Protein AF-A0A3A0D6H8-F1 (afdb_monomer)

Sequence (184 aa):
MLQKTGVDYGKTPAEDFATGMVTFKNPETGQLVKAQFTDSWMFEKQGLRLFMDGMGPGYAFEVNTLNSSLQVFIGDVAAEAVADAETALEKATASRGLLAVQYNEPDLYGYTDENEEAAAAFLAGRDGFLPLSYGLEITKLCMAGYMAAERKQTIDLTSPAIQKELETYVPLIQQGRGAEVLFG

Nearest PDB structures (foldseek):
  7uzw-assembly1_A  TM=5.124E-01  e=3.334E+00  Staphylococcus epidermidis RP62A
  6mut-assembly1_C  TM=5.497E-01  e=5.139E+00  Thermococcus onnurineus
  8x5d-assembly1_H  TM=5.482E-01  e=5.139E+00  Mycobacterium tuberculosis
  6o7i-assembly1_D  TM=5.561E-01  e=5.815E+00  Thermococcus onnurineus NA1

Mean predicted aligned error: 7.34 Å

Radius of gyration: 21.32 Å; Cα contacts (8 Å, |Δi|>4): 185; chains: 1; bounding box: 44×44×60 Å

Solvent-accessible surface area (backbone atoms only — not comparable to full-atom values): 11426 Å² total; per-residue (Å²): 101,44,95,80,72,72,53,54,56,92,74,42,31,72,85,50,65,50,72,53,74,50,78,45,66,42,88,88,79,63,47,79,45,76,50,74,52,75,51,62,80,74,68,92,54,75,62,89,74,58,74,50,73,50,78,58,103,86,50,71,53,76,47,54,72,64,74,46,98,39,73,47,78,61,54,68,77,65,50,72,70,40,97,53,40,67,68,55,36,73,58,33,42,75,97,67,29,74,41,66,44,72,94,54,52,55,60,77,73,41,53,52,59,52,50,52,47,42,52,54,18,56,77,68,76,46,78,38,97,78,35,71,70,52,54,49,54,54,51,48,53,54,53,46,49,47,54,19,62,78,67,72,44,89,72,60,79,85,37,69,68,51,50,60,48,57,78,73,61,74,52,50,47,83,72,50,44,16,56,68,72,74,74,98

Secondary structure (DSSP, 8-state):
-HHHH---TTTS---SEEEEEEEEE-TTT--EEEEEEEEES---SSS---EEEEEETTEEEEEETT--SEEEEE-HHHHHTSTTHHHHHHHS-TTSEEEEE-TTHHHHTTHHHHHHHHHHHHHTTS--SS-HHHHHHHHHHHHHHHHHHHHTS---TT-HHHHH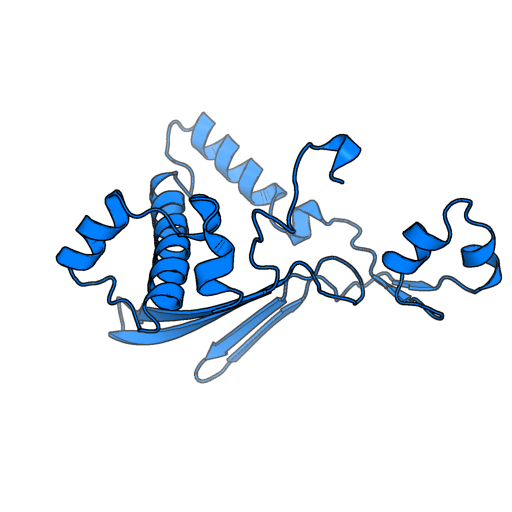HHTT---TTTTT-THHHH--

Foldseek 3Di:
DCVVPVDDCVQQPDDFKDKDKDWDQDPPPRDIDIDIDIGGNPDQDADDWDWDWDDDPPDIDIDIPQPAPDKDKDADVRLVPDPCSVVVCSNAPPPTGTHHDDPCVCVSVCVVVQVVQCVVCVVVVHAGPCHVVNVVVVVLVVLQSLVCQVVVHHDDPVDPVSVVCSVPDDHCSNVSNVCVRPVD

Structure (mmCIF, N/CA/C/O backbone):
data_AF-A0A3A0D6H8-F1
#
_entry.id   AF-A0A3A0D6H8-F1
#
loop_
_atom_site.group_PDB
_atom_site.id
_atom_site.type_symbol
_atom_site.label_atom_id
_atom_site.label_alt_id
_atom_site.label_comp_id
_atom_site.label_asym_id
_atom_site.label_entity_id
_atom_site.label_seq_id
_atom_site.pdbx_PDB_ins_code
_atom_site.Cartn_x
_atom_site.Cartn_y
_atom_site.Cartn_z
_atom_site.occupancy
_atom_site.B_iso_or_equiv
_atom_site.auth_seq_id
_atom_site.auth_comp_id
_atom_site.auth_asym_id
_atom_site.auth_atom_id
_atom_site.pdbx_PDB_model_num
ATOM 1 N N . MET A 1 1 ? -14.943 2.629 -23.058 1.00 59.31 1 MET A N 1
ATOM 2 C CA . MET A 1 1 ? -15.250 2.052 -21.728 1.00 59.31 1 MET A CA 1
ATOM 3 C C . MET A 1 1 ? -16.696 1.584 -21.644 1.00 59.31 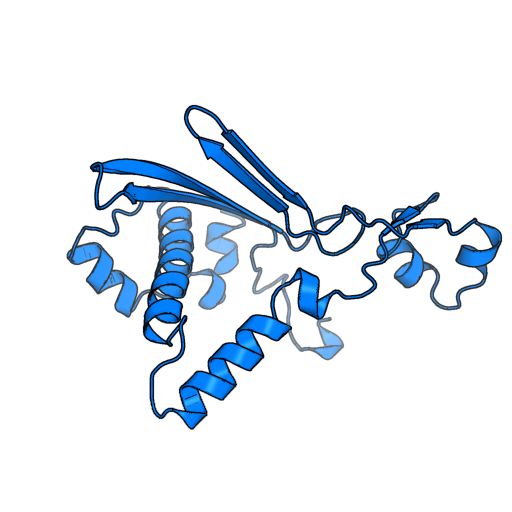1 MET A C 1
ATOM 5 O O . MET A 1 1 ? -16.899 0.391 -21.796 1.00 59.31 1 MET A O 1
ATOM 9 N N . LEU A 1 2 ? -17.690 2.479 -21.552 1.00 76.62 2 LEU A N 1
ATOM 10 C CA . LEU A 1 2 ? -19.106 2.117 -21.351 1.00 76.62 2 LEU A CA 1
ATOM 11 C C . LEU A 1 2 ? -19.649 1.047 -22.316 1.00 76.62 2 LEU A C 1
ATOM 13 O O . LEU A 1 2 ? -20.223 0.060 -21.876 1.00 76.62 2 LEU A O 1
ATOM 17 N N . GLN A 1 3 ? -19.415 1.181 -23.624 1.00 79.62 3 GLN A N 1
ATOM 18 C CA . GLN A 1 3 ? -19.870 0.184 -24.610 1.00 79.62 3 GLN A CA 1
ATOM 19 C C . GLN A 1 3 ? -19.167 -1.182 -24.494 1.00 79.62 3 GLN A C 1
ATOM 21 O O . GLN A 1 3 ? -19.702 -2.183 -24.955 1.00 79.62 3 GLN A O 1
ATOM 26 N N . LYS A 1 4 ? -17.968 -1.229 -23.899 1.00 82.88 4 LYS A N 1
ATOM 27 C CA . LYS A 1 4 ? -17.134 -2.437 -23.787 1.00 82.88 4 LYS A CA 1
ATOM 28 C C . LYS A 1 4 ? -17.308 -3.140 -22.438 1.00 82.88 4 LYS A C 1
ATOM 30 O O . LYS A 1 4 ? -17.278 -4.362 -22.394 1.00 82.88 4 LYS A O 1
ATOM 35 N N . THR A 1 5 ? -17.451 -2.380 -21.352 1.00 83.50 5 THR A N 1
ATOM 36 C CA . THR A 1 5 ? -17.496 -2.898 -19.974 1.00 83.50 5 THR A CA 1
ATOM 37 C C . THR A 1 5 ? -18.866 -2.758 -19.316 1.00 83.50 5 THR A C 1
ATOM 39 O O . THR A 1 5 ? -19.097 -3.369 -18.281 1.00 83.50 5 THR A O 1
ATOM 42 N N . GLY A 1 6 ? -19.774 -1.955 -19.880 1.00 85.56 6 GLY A N 1
ATOM 43 C CA . GLY A 1 6 ? -21.064 -1.633 -19.263 1.00 85.56 6 GLY A CA 1
ATOM 44 C C . GLY A 1 6 ? -20.973 -0.683 -18.062 1.00 85.56 6 GLY A C 1
ATOM 45 O O . GLY A 1 6 ? -21.995 -0.408 -17.442 1.00 85.56 6 GLY A O 1
ATOM 46 N N . VAL A 1 7 ? -19.780 -0.170 -17.736 1.00 83.12 7 VAL A N 1
ATOM 47 C CA . VAL A 1 7 ? -19.548 0.704 -16.575 1.00 83.12 7 VAL A CA 1
ATOM 48 C C . VAL A 1 7 ? -19.663 2.175 -16.973 1.00 83.12 7 VAL A C 1
ATOM 50 O O . VAL A 1 7 ? -18.993 2.627 -17.906 1.00 83.12 7 VAL A O 1
ATOM 53 N N . ASP A 1 8 ? -20.502 2.916 -16.245 1.00 87.12 8 ASP A N 1
ATOM 54 C CA . ASP A 1 8 ? -20.753 4.349 -16.424 1.00 87.12 8 ASP A CA 1
ATOM 55 C C . ASP A 1 8 ? -20.270 5.135 -15.194 1.00 87.12 8 ASP A C 1
ATOM 57 O O . ASP A 1 8 ? -21.017 5.326 -14.232 1.00 87.12 8 ASP A O 1
ATOM 61 N N . TYR A 1 9 ? -19.023 5.613 -15.223 1.00 86.56 9 TYR A N 1
ATOM 62 C CA . TYR A 1 9 ? -18.457 6.424 -14.136 1.00 86.56 9 TYR A CA 1
ATOM 63 C C . TYR A 1 9 ? -19.148 7.787 -13.960 1.00 86.56 9 TYR A C 1
ATOM 65 O O . TYR A 1 9 ? -19.009 8.399 -12.906 1.00 86.56 9 TYR A O 1
ATOM 73 N N . GLY A 1 10 ? -19.950 8.244 -14.932 1.00 85.38 10 GLY A N 1
ATOM 74 C CA . GLY A 1 10 ? -20.814 9.412 -14.744 1.00 85.38 10 GLY A CA 1
ATOM 75 C C . GLY A 1 10 ? -21.988 9.142 -13.795 1.00 85.38 10 GLY A C 1
ATOM 76 O O . GLY A 1 10 ? -22.530 10.076 -13.210 1.00 85.38 10 GLY A O 1
ATOM 77 N N . LYS A 1 11 ? -22.379 7.871 -13.621 1.00 86.38 11 LYS A N 1
ATOM 78 C CA . LYS A 1 11 ? -23.452 7.445 -12.704 1.00 86.38 11 LYS A CA 1
ATOM 79 C C . LYS A 1 11 ? -22.922 6.871 -11.400 1.00 86.38 11 LYS A C 1
ATOM 81 O O . LYS A 1 11 ? -23.506 7.118 -10.351 1.00 86.38 11 LYS A O 1
ATOM 86 N N . THR A 1 12 ? -21.841 6.104 -11.467 1.00 88.69 12 THR A N 1
ATOM 87 C CA . THR A 1 12 ? -21.186 5.489 -10.308 1.00 88.69 12 THR A CA 1
ATOM 88 C C . THR A 1 12 ? -19.720 5.914 -10.295 1.00 88.69 12 THR A C 1
ATOM 90 O O . THR A 1 12 ? -18.865 5.141 -10.738 1.00 88.69 12 THR A O 1
ATOM 93 N N . PRO A 1 13 ? -19.420 7.158 -9.879 1.00 91.06 13 PRO A N 1
ATOM 94 C CA . PRO A 1 13 ? -18.047 7.639 -9.848 1.00 91.06 13 PRO A CA 1
ATOM 95 C C . PRO A 1 13 ? -17.251 6.897 -8.768 1.00 91.06 13 PRO A C 1
ATOM 97 O O . PRO A 1 13 ? -17.805 6.502 -7.738 1.00 91.06 13 PRO A O 1
ATOM 100 N N . ALA A 1 14 ? -15.956 6.736 -9.018 1.00 91.00 14 ALA A N 1
ATOM 101 C CA . ALA A 1 14 ? -14.971 6.254 -8.059 1.00 91.00 14 ALA A CA 1
ATOM 102 C C . ALA A 1 14 ? -13.887 7.325 -7.896 1.00 91.00 14 ALA A C 1
ATOM 104 O O . ALA A 1 14 ? -13.687 8.138 -8.801 1.00 91.00 14 ALA A O 1
ATOM 105 N N . GLU A 1 15 ? -13.221 7.340 -6.748 1.00 92.12 15 GLU A N 1
ATOM 106 C CA . GLU A 1 15 ? -12.058 8.186 -6.515 1.00 92.12 15 GLU A CA 1
ATOM 107 C C . GLU A 1 15 ? -10.908 7.820 -7.459 1.00 92.12 15 GLU A C 1
ATOM 109 O O . GLU A 1 15 ? -10.646 6.653 -7.742 1.00 92.12 15 GLU A O 1
ATOM 114 N N . ASP A 1 16 ? -10.219 8.844 -7.947 1.00 90.50 16 ASP A N 1
ATOM 115 C CA . ASP A 1 16 ? -9.078 8.758 -8.860 1.00 90.50 16 ASP A CA 1
ATOM 116 C C . ASP A 1 16 ? -7.779 9.288 -8.221 1.00 90.50 16 ASP A C 1
ATOM 118 O O . ASP A 1 16 ? -6.682 9.161 -8.776 1.00 90.50 16 ASP A O 1
ATOM 122 N N . PHE A 1 17 ? -7.905 9.866 -7.029 1.00 91.38 17 PHE A N 1
ATOM 123 C CA . PHE A 1 17 ? -6.837 10.310 -6.156 1.00 91.38 17 PHE A CA 1
ATOM 124 C C . PHE A 1 17 ? -7.261 10.104 -4.701 1.00 91.38 17 PHE A C 1
ATOM 126 O O . PHE A 1 17 ? -8.340 10.530 -4.283 1.00 91.38 17 PHE A O 1
ATOM 133 N N . ALA A 1 18 ? -6.380 9.512 -3.904 1.00 93.69 18 ALA A N 1
ATOM 134 C CA . ALA A 1 18 ? -6.563 9.366 -2.470 1.00 93.69 18 ALA A CA 1
ATOM 135 C C . ALA A 1 18 ? -5.266 9.701 -1.738 1.00 93.69 18 ALA A C 1
ATOM 137 O O . ALA A 1 18 ? -4.170 9.362 -2.177 1.00 93.69 18 ALA A O 1
ATOM 138 N N . THR A 1 19 ? -5.384 10.339 -0.578 1.00 95.88 19 THR A N 1
ATOM 139 C CA . THR A 1 19 ? -4.263 10.520 0.343 1.00 95.88 19 THR A CA 1
ATOM 140 C C . THR A 1 19 ? -4.739 10.347 1.772 1.00 95.88 19 THR A C 1
ATOM 142 O O . THR A 1 19 ? -5.901 10.600 2.099 1.00 95.88 19 THR A O 1
ATOM 145 N N . GLY A 1 20 ? -3.838 9.914 2.638 1.00 96.19 20 GLY A N 1
ATOM 146 C CA . GLY A 1 20 ? -4.153 9.705 4.034 1.00 96.19 20 GLY A CA 1
ATOM 147 C C . GLY A 1 20 ? -2.910 9.534 4.878 1.00 96.19 20 GLY A C 1
ATOM 148 O O . GLY A 1 20 ? -1.776 9.548 4.400 1.00 96.19 20 GLY A O 1
ATOM 149 N N . MET A 1 21 ? -3.141 9.398 6.177 1.00 97.62 21 MET A N 1
ATOM 150 C CA . MET A 1 21 ? -2.083 9.197 7.148 1.00 97.62 21 MET A CA 1
ATOM 151 C C . MET A 1 21 ? -2.548 8.211 8.209 1.00 97.62 21 MET A C 1
ATOM 153 O O . MET A 1 21 ? -3.606 8.390 8.812 1.00 97.62 21 MET A O 1
ATOM 157 N N . VAL A 1 22 ? -1.719 7.210 8.478 1.00 97.38 22 VAL A N 1
ATOM 158 C CA . VAL A 1 22 ? -1.909 6.256 9.568 1.00 97.38 22 VAL A CA 1
ATOM 159 C C . VAL A 1 22 ? -0.874 6.551 10.645 1.00 97.38 22 VAL A C 1
ATOM 161 O O . VAL A 1 22 ? 0.308 6.737 10.357 1.00 97.38 22 VAL A O 1
ATOM 164 N N . THR A 1 23 ? -1.324 6.634 11.897 1.00 97.62 23 THR A N 1
ATOM 165 C CA . THR A 1 23 ? -0.428 6.778 13.050 1.00 97.62 23 THR A CA 1
ATOM 166 C C . THR A 1 23 ? -0.289 5.432 13.743 1.00 97.62 23 THR A C 1
ATOM 168 O O . THR A 1 23 ? -1.269 4.872 14.226 1.00 97.62 23 THR A O 1
ATOM 171 N N . PHE A 1 24 ? 0.938 4.938 13.814 1.00 95.88 24 PHE A N 1
ATOM 172 C CA . PHE A 1 24 ? 1.313 3.717 14.509 1.00 95.88 24 PHE A CA 1
ATOM 173 C C . PHE A 1 24 ? 1.965 4.054 15.841 1.00 95.88 24 PHE A C 1
ATOM 175 O O . PHE A 1 24 ? 2.588 5.104 15.999 1.00 95.88 24 PHE A O 1
ATOM 182 N N . LYS A 1 25 ? 1.870 3.132 16.794 1.00 96.19 25 LYS A N 1
ATOM 183 C CA . LYS A 1 25 ? 2.648 3.176 18.028 1.00 96.19 25 LYS A CA 1
ATOM 184 C C . LYS A 1 25 ? 3.706 2.088 17.958 1.00 96.19 25 LYS A C 1
ATOM 186 O O . LYS A 1 25 ? 3.362 0.915 17.843 1.00 96.19 25 LYS A O 1
ATOM 191 N N . ASN A 1 26 ? 4.976 2.473 18.038 1.00 94.00 26 ASN A N 1
ATOM 192 C CA . ASN A 1 26 ? 6.064 1.515 18.147 1.00 94.00 26 ASN A CA 1
ATOM 193 C C . ASN A 1 26 ? 5.848 0.674 19.426 1.00 94.00 26 ASN A C 1
ATOM 195 O 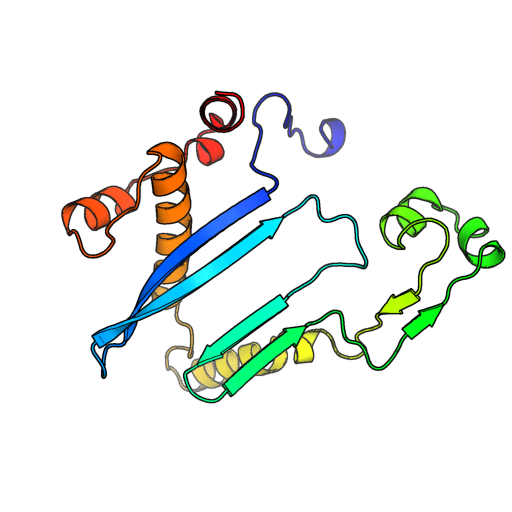O . ASN A 1 26 ? 5.713 1.260 20.507 1.00 94.00 26 ASN A O 1
ATOM 199 N N . PRO A 1 27 ? 5.779 -0.665 19.326 1.00 93.50 27 PRO A N 1
ATOM 200 C CA . PRO A 1 27 ? 5.454 -1.516 20.468 1.00 93.50 27 PRO A CA 1
ATOM 201 C C . PRO A 1 27 ? 6.555 -1.538 21.537 1.00 93.50 27 PRO A C 1
ATOM 203 O O . PRO A 1 27 ? 6.255 -1.760 22.706 1.00 93.50 27 PRO A O 1
ATOM 206 N N . GLU A 1 28 ? 7.806 -1.274 21.161 1.00 94.56 28 GLU A N 1
ATOM 207 C CA . GLU A 1 28 ? 8.964 -1.307 22.058 1.00 94.56 28 GLU A CA 1
ATOM 208 C C . GLU A 1 28 ? 9.204 0.049 22.730 1.00 94.56 28 GLU A C 1
ATOM 210 O O . GLU A 1 28 ? 9.416 0.125 23.939 1.00 94.56 28 GLU A O 1
ATOM 215 N N . THR A 1 29 ? 9.156 1.137 21.958 1.00 94.81 29 THR A N 1
ATOM 216 C CA . THR A 1 29 ? 9.513 2.483 22.445 1.00 94.81 29 THR A CA 1
ATOM 217 C C . THR A 1 29 ? 8.303 3.330 22.827 1.00 94.81 29 THR A C 1
ATOM 219 O O . THR A 1 29 ? 8.446 4.362 23.480 1.00 94.81 29 THR A O 1
ATOM 222 N N . GLY A 1 30 ? 7.101 2.942 22.394 1.00 95.25 30 GLY A N 1
ATOM 223 C CA . GLY A 1 30 ? 5.881 3.732 22.547 1.00 95.25 30 GLY A CA 1
ATOM 224 C C . GLY A 1 30 ? 5.825 4.987 21.670 1.00 95.25 30 GLY A C 1
ATOM 225 O O . GLY A 1 30 ? 4.840 5.723 21.749 1.00 95.25 30 GLY A O 1
ATOM 226 N N . GLN A 1 31 ? 6.845 5.236 20.842 1.00 94.94 31 GLN A N 1
ATOM 227 C CA . GLN A 1 31 ? 6.893 6.379 19.936 1.00 94.94 31 GLN A CA 1
ATOM 228 C C . GLN A 1 31 ? 5.758 6.304 18.912 1.00 94.94 31 GLN A C 1
ATOM 230 O O . GLN A 1 31 ? 5.485 5.244 18.349 1.00 94.94 31 GLN A O 1
ATOM 235 N N . LEU A 1 32 ? 5.121 7.444 18.644 1.00 95.12 32 LEU A N 1
ATOM 236 C CA . LEU A 1 32 ? 4.160 7.555 17.554 1.00 95.12 32 LEU A CA 1
ATOM 237 C C . LEU A 1 32 ? 4.898 7.790 16.234 1.00 95.12 32 LEU A C 1
ATOM 239 O O . LEU A 1 32 ? 5.674 8.738 16.115 1.00 95.12 32 LEU A O 1
ATOM 243 N N . VAL A 1 33 ? 4.636 6.932 15.254 1.00 94.56 33 VAL A N 1
ATOM 244 C CA . VAL A 1 33 ? 5.197 6.984 13.900 1.00 94.56 33 VAL A CA 1
ATOM 245 C C . VAL A 1 33 ? 4.056 7.221 12.924 1.00 9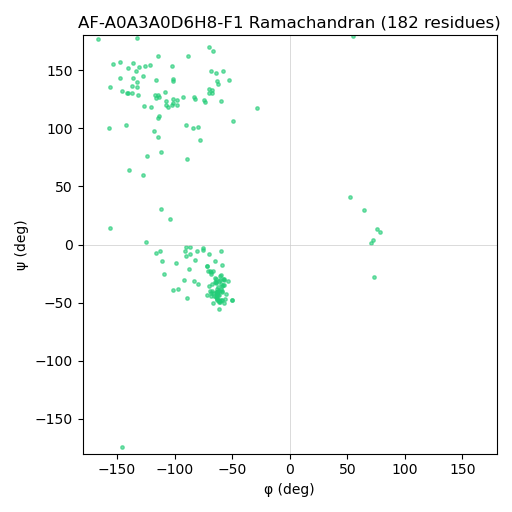4.56 33 VAL A C 1
ATOM 247 O O . VAL A 1 33 ? 2.959 6.701 13.106 1.00 94.56 33 VAL A O 1
ATOM 250 N N . LYS A 1 34 ? 4.294 8.027 11.894 1.00 95.06 34 LYS A N 1
ATOM 251 C CA . LYS A 1 34 ? 3.287 8.366 10.891 1.00 95.06 34 LYS A CA 1
ATOM 252 C C . LYS A 1 34 ? 3.703 7.791 9.548 1.00 95.06 34 LYS A C 1
ATOM 254 O O . LYS A 1 34 ? 4.821 8.044 9.116 1.00 95.06 34 LYS A O 1
ATOM 259 N N . ALA A 1 35 ? 2.799 7.066 8.903 1.00 95.50 35 ALA A N 1
ATOM 260 C CA . ALA A 1 35 ? 2.918 6.718 7.495 1.00 95.50 35 ALA A CA 1
ATOM 261 C C . ALA A 1 35 ? 1.903 7.549 6.717 1.00 95.50 35 ALA A C 1
ATOM 263 O O . ALA A 1 35 ? 0.713 7.522 7.034 1.00 95.50 35 ALA A O 1
ATOM 264 N N . GLN A 1 36 ? 2.378 8.301 5.733 1.00 96.31 36 GLN A N 1
ATOM 265 C CA . GLN A 1 36 ? 1.529 8.997 4.778 1.00 96.31 36 GLN A CA 1
ATOM 266 C C . GLN A 1 36 ? 1.509 8.198 3.480 1.00 96.31 36 GLN A C 1
ATOM 268 O O . GLN A 1 36 ? 2.524 7.630 3.087 1.00 96.31 36 GLN A O 1
ATOM 273 N N . PHE A 1 37 ? 0.357 8.160 2.826 1.00 94.94 37 PHE A N 1
ATOM 274 C CA . PHE A 1 37 ? 0.217 7.553 1.513 1.00 94.94 37 PHE A CA 1
ATOM 275 C C . PHE A 1 37 ? -0.512 8.502 0.574 1.00 94.94 37 PHE A C 1
ATOM 277 O O . PHE A 1 37 ? -1.335 9.318 1.001 1.00 94.94 37 PHE A O 1
ATOM 284 N N . THR A 1 38 ? -0.212 8.352 -0.707 1.00 93.81 38 THR A N 1
ATOM 285 C CA . THR A 1 38 ? -0.928 8.981 -1.808 1.00 93.81 38 THR A CA 1
ATOM 286 C C . THR A 1 38 ? -1.018 7.957 -2.926 1.00 93.81 38 THR A C 1
ATOM 288 O O . THR A 1 38 ? -0.002 7.370 -3.288 1.00 93.81 38 THR A O 1
ATOM 291 N N . ASP A 1 39 ? -2.214 7.762 -3.458 1.00 92.31 39 ASP A N 1
ATOM 292 C CA . ASP A 1 39 ? -2.480 6.916 -4.616 1.00 92.31 39 ASP A CA 1
ATOM 293 C C . ASP A 1 39 ? -3.258 7.717 -5.661 1.00 92.31 39 ASP A C 1
ATOM 295 O O . ASP A 1 39 ? -4.056 8.594 -5.314 1.00 92.31 39 ASP A O 1
ATOM 299 N N . SER A 1 40 ? -2.993 7.466 -6.941 1.00 88.81 40 SER A N 1
ATOM 300 C CA . SER A 1 40 ? -3.685 8.161 -8.021 1.00 88.81 40 SER A CA 1
ATOM 301 C C . SER A 1 40 ? -3.698 7.377 -9.321 1.00 88.81 40 SER A C 1
ATOM 303 O O . SER A 1 40 ? -2.673 6.882 -9.787 1.00 88.81 40 SER A O 1
ATOM 305 N N . TRP A 1 41 ? -4.866 7.363 -9.952 1.00 84.81 41 TRP A N 1
ATOM 306 C CA . TRP A 1 41 ? -5.092 6.823 -11.290 1.00 84.81 41 TRP A CA 1
ATOM 307 C C . TRP A 1 41 ? -4.928 7.878 -12.391 1.00 84.81 41 TRP A C 1
ATOM 309 O O . TRP A 1 41 ? -4.943 7.533 -13.569 1.00 84.81 41 TRP A O 1
ATOM 319 N N . MET A 1 42 ? -4.730 9.146 -12.020 1.00 80.06 42 MET A N 1
ATOM 320 C CA . MET A 1 42 ? -4.597 10.289 -12.935 1.00 80.06 42 MET A CA 1
ATOM 321 C C . MET A 1 42 ? -3.178 10.874 -12.922 1.00 80.06 42 MET A C 1
ATOM 323 O O . MET A 1 42 ? -2.968 12.075 -13.094 1.00 80.06 42 MET A O 1
ATOM 327 N N . PHE A 1 43 ? -2.174 10.033 -12.674 1.00 74.12 43 PHE A N 1
ATOM 328 C CA . PHE A 1 43 ? -0.783 10.466 -12.631 1.00 74.12 43 PHE A CA 1
ATOM 329 C C . PHE A 1 43 ? -0.190 10.615 -14.044 1.00 74.12 43 PHE A C 1
ATOM 331 O O . PHE A 1 43 ? 0.235 9.643 -14.664 1.00 74.12 43 PHE A O 1
ATOM 338 N N . GLU A 1 44 ? -0.108 11.852 -14.535 1.00 67.81 44 GLU A N 1
ATOM 339 C CA . GLU A 1 44 ? 0.439 12.183 -15.861 1.00 67.81 44 GLU A CA 1
ATOM 340 C C . GLU A 1 44 ? 1.964 12.448 -15.818 1.00 67.81 44 GLU A C 1
ATOM 342 O O . GLU A 1 44 ? 2.438 13.584 -15.893 1.00 67.81 44 GLU A O 1
ATOM 347 N N . LYS A 1 45 ? 2.770 11.386 -15.672 1.00 68.25 45 LYS A N 1
ATOM 348 C CA . LYS A 1 45 ? 4.245 11.413 -15.824 1.00 68.25 45 LYS A CA 1
ATOM 349 C C . LYS A 1 45 ? 4.746 10.090 -16.436 1.00 68.25 45 LYS A C 1
ATOM 351 O O . LYS A 1 45 ? 3.957 9.240 -16.823 1.00 68.25 45 LYS A O 1
ATOM 356 N N . GLN A 1 46 ? 6.068 9.908 -16.525 1.00 61.78 46 GLN A N 1
ATOM 357 C CA . GLN A 1 46 ? 6.729 8.642 -16.865 1.00 61.78 46 GLN A CA 1
ATOM 358 C C . GLN A 1 46 ? 6.178 7.471 -16.025 1.00 61.78 46 GLN A C 1
ATOM 360 O O . GLN A 1 46 ? 6.542 7.365 -14.859 1.00 61.78 46 GLN A O 1
ATOM 365 N N . GLY A 1 47 ? 5.375 6.595 -16.643 1.00 64.06 47 GLY A N 1
ATOM 366 C CA . GLY A 1 47 ? 5.018 5.249 -16.167 1.00 64.06 47 GLY A CA 1
ATOM 367 C C . GLY A 1 47 ? 4.400 5.121 -14.762 1.00 64.06 47 GLY A C 1
ATOM 368 O O . GLY A 1 47 ? 4.207 6.090 -14.032 1.00 64.06 47 GLY A O 1
ATOM 369 N N . LEU A 1 48 ? 4.089 3.877 -14.376 1.00 61.84 48 LEU A N 1
ATOM 370 C CA . LEU A 1 48 ? 3.640 3.545 -13.020 1.00 61.84 48 LEU A CA 1
ATOM 371 C C . LEU A 1 48 ? 4.796 3.767 -12.026 1.00 61.84 48 LEU A C 1
ATOM 373 O O . LEU A 1 48 ? 5.911 3.298 -12.253 1.00 61.84 48 LEU A O 1
ATOM 377 N N . ARG A 1 49 ? 4.535 4.493 -10.932 1.00 76.62 49 ARG A N 1
ATOM 378 C CA . ARG A 1 49 ? 5.546 4.954 -9.969 1.00 76.62 49 ARG A CA 1
ATOM 379 C C . ARG A 1 49 ? 5.253 4.417 -8.572 1.00 76.62 49 ARG A C 1
ATOM 381 O O . ARG A 1 49 ? 4.266 4.819 -7.966 1.00 76.62 49 ARG A O 1
ATOM 388 N N . LEU A 1 50 ? 6.167 3.617 -8.025 1.00 88.12 50 LEU A N 1
ATOM 389 C CA . LEU A 1 50 ? 6.222 3.329 -6.594 1.00 88.12 50 LEU A CA 1
ATOM 390 C C . LEU A 1 50 ? 7.334 4.182 -5.983 1.00 88.12 50 LEU A C 1
ATOM 392 O O . LEU A 1 50 ? 8.493 4.140 -6.408 1.00 88.12 50 LEU A O 1
ATOM 396 N N . PHE A 1 51 ? 6.955 5.005 -5.013 1.00 90.75 51 PHE A N 1
ATOM 397 C CA . PHE A 1 51 ? 7.868 5.867 -4.280 1.00 90.75 51 PHE A CA 1
ATOM 398 C C . PHE A 1 51 ? 7.606 5.710 -2.792 1.00 90.75 51 PHE A C 1
ATOM 400 O O . PHE A 1 51 ? 6.466 5.828 -2.348 1.00 90.75 51 PHE A O 1
ATOM 407 N N . MET A 1 52 ? 8.665 5.453 -2.037 1.00 93.88 52 MET A N 1
ATOM 408 C CA . MET A 1 52 ? 8.619 5.360 -0.586 1.00 93.88 52 MET A CA 1
ATOM 409 C C . MET A 1 52 ? 9.828 6.092 -0.034 1.00 93.88 52 MET A C 1
ATOM 411 O O . MET A 1 52 ? 10.952 5.827 -0.451 1.00 93.88 52 MET A O 1
ATOM 415 N N . ASP A 1 53 ? 9.617 6.974 0.926 1.00 94.06 53 ASP A N 1
ATOM 416 C CA . ASP A 1 53 ? 10.683 7.583 1.697 1.00 94.06 53 ASP A CA 1
ATOM 417 C C . ASP A 1 53 ? 10.434 7.387 3.190 1.00 94.06 53 ASP A C 1
ATOM 419 O O . ASP A 1 53 ? 9.313 7.183 3.662 1.00 94.06 53 ASP A O 1
ATOM 423 N N . GLY A 1 54 ? 11.518 7.395 3.951 1.00 92.75 54 GLY A N 1
ATOM 424 C CA . GLY A 1 54 ? 11.457 7.260 5.393 1.00 92.75 54 GLY A CA 1
ATOM 425 C C . GLY A 1 54 ? 12.568 8.049 6.044 1.00 92.75 54 GLY A C 1
ATOM 426 O O . GLY A 1 54 ? 13.680 8.132 5.530 1.00 92.75 54 GLY A O 1
ATOM 427 N N . MET A 1 55 ? 12.260 8.642 7.192 1.00 92.69 55 MET A N 1
ATOM 428 C CA . MET A 1 55 ? 13.185 9.478 7.948 1.00 92.69 55 MET A CA 1
ATOM 429 C C . MET A 1 55 ? 13.163 9.073 9.418 1.00 92.69 55 MET A C 1
ATOM 431 O O . 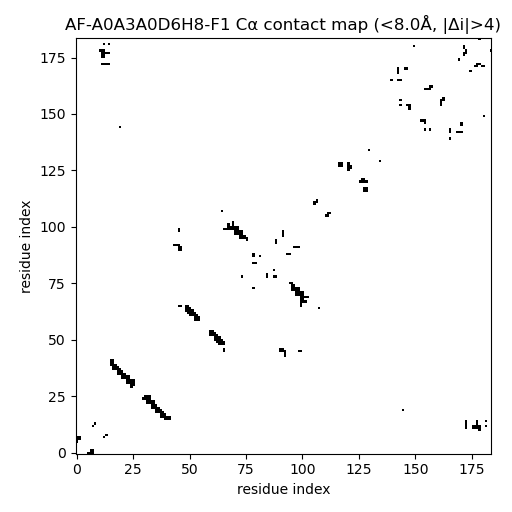MET A 1 55 ? 12.102 8.884 10.014 1.00 92.69 55 MET A O 1
ATOM 435 N N . GLY A 1 56 ? 14.347 8.975 10.012 1.00 88.00 56 GLY A N 1
ATOM 436 C CA . GLY A 1 56 ? 14.555 8.743 11.435 1.00 88.00 56 GLY A CA 1
ATOM 437 C C . GLY A 1 56 ? 15.589 9.712 12.021 1.00 88.00 56 GLY A C 1
ATOM 438 O O . GLY A 1 56 ? 16.186 10.499 11.288 1.00 88.00 56 GLY A O 1
ATOM 439 N N . PRO A 1 57 ? 15.860 9.650 13.339 1.00 84.19 57 PRO A N 1
ATOM 440 C CA . PRO A 1 57 ? 16.749 10.589 14.040 1.00 84.19 57 PRO A CA 1
ATOM 441 C C . PRO A 1 57 ? 18.208 10.670 13.549 1.00 84.19 57 PRO A C 1
ATOM 443 O O . PRO A 1 57 ? 18.967 11.494 14.049 1.00 84.19 57 PRO A O 1
ATOM 446 N N . GLY A 1 58 ? 18.620 9.828 12.601 1.00 90.12 58 GLY A N 1
ATOM 447 C CA . GLY A 1 58 ? 19.970 9.842 12.034 1.00 90.12 58 GLY A CA 1
ATOM 448 C C . GLY A 1 58 ? 20.073 9.235 10.638 1.00 90.12 58 GLY A C 1
ATOM 449 O O . GLY A 1 58 ? 21.175 8.918 10.205 1.00 90.12 58 GLY A O 1
ATOM 450 N N . TYR A 1 59 ? 18.950 9.030 9.949 1.00 89.69 59 TYR A N 1
ATOM 451 C CA . TYR A 1 59 ? 18.948 8.477 8.599 1.00 89.69 59 TYR A CA 1
ATOM 452 C C . TYR A 1 59 ? 17.715 8.928 7.824 1.00 89.69 59 TYR A C 1
ATOM 454 O O . TYR A 1 59 ? 16.670 9.226 8.402 1.00 89.69 59 TYR A O 1
ATOM 462 N N . ALA A 1 60 ? 17.852 8.934 6.507 1.00 94.19 60 ALA A N 1
ATOM 463 C CA . ALA A 1 60 ? 16.744 8.973 5.577 1.00 94.19 60 ALA A CA 1
ATOM 464 C C . ALA A 1 60 ? 17.002 7.919 4.501 1.00 94.19 60 ALA A C 1
ATOM 466 O O . ALA A 1 60 ? 18.160 7.616 4.198 1.00 94.19 60 ALA A O 1
ATOM 467 N N . PHE A 1 61 ? 15.943 7.352 3.947 1.00 93.25 61 PHE A N 1
ATOM 468 C CA . PHE A 1 61 ? 16.026 6.451 2.808 1.00 93.25 61 PHE A CA 1
ATOM 469 C C . PHE A 1 61 ? 14.944 6.795 1.792 1.00 93.25 61 PHE A C 1
ATOM 471 O O . PHE A 1 61 ? 13.915 7.371 2.140 1.00 93.25 61 PHE A O 1
ATOM 478 N N . GLU A 1 62 ? 15.199 6.416 0.545 1.00 94.19 62 GLU A N 1
ATOM 479 C CA . GLU A 1 62 ? 14.278 6.561 -0.574 1.00 94.19 62 GLU A CA 1
ATOM 480 C C . GLU A 1 62 ? 14.303 5.270 -1.398 1.00 94.19 62 GLU A C 1
ATOM 482 O O . GLU A 1 62 ? 15.370 4.725 -1.691 1.00 94.19 62 GLU A O 1
ATOM 487 N N . VAL A 1 63 ? 13.123 4.811 -1.797 1.00 91.44 63 VAL A N 1
ATOM 488 C CA . VAL A 1 63 ? 12.898 3.809 -2.834 1.00 91.44 63 VAL A CA 1
ATOM 489 C C . VAL A 1 63 ? 12.138 4.494 -3.959 1.00 91.44 63 VAL A C 1
ATOM 491 O O . VAL A 1 63 ? 11.087 5.096 -3.736 1.00 91.44 63 VAL A O 1
ATOM 494 N N . ASN A 1 64 ? 12.666 4.405 -5.177 1.00 89.94 64 ASN A N 1
ATOM 495 C CA . ASN A 1 64 ? 12.099 5.070 -6.341 1.00 89.94 64 ASN A CA 1
ATOM 496 C C . ASN A 1 64 ? 12.218 4.173 -7.571 1.00 89.94 64 ASN A C 1
ATOM 498 O O . ASN A 1 64 ? 13.286 4.067 -8.178 1.00 89.94 64 ASN A O 1
ATOM 502 N N . THR A 1 65 ? 11.107 3.549 -7.957 1.00 87.19 65 THR A N 1
ATOM 503 C CA . THR A 1 65 ? 11.093 2.563 -9.046 1.00 87.19 65 THR A CA 1
ATOM 504 C C . THR A 1 65 ? 11.189 3.178 -10.440 1.00 87.19 65 THR A C 1
ATOM 506 O O . THR A 1 65 ? 11.340 2.452 -11.418 1.00 87.19 65 THR A O 1
ATOM 509 N N . LEU A 1 66 ? 11.182 4.508 -10.561 1.00 84.50 66 LEU A N 1
ATOM 510 C CA . LEU A 1 66 ? 11.489 5.194 -11.820 1.00 84.50 66 LEU A CA 1
ATOM 511 C C . LEU A 1 66 ? 12.978 5.508 -11.984 1.00 84.50 66 LEU A C 1
ATOM 513 O O . LEU A 1 66 ? 13.401 5.907 -13.071 1.00 84.50 66 LEU A O 1
ATOM 517 N N . ASN A 1 67 ? 13.789 5.326 -10.940 1.00 86.19 67 ASN A N 1
ATOM 518 C CA . ASN A 1 67 ? 15.230 5.479 -11.057 1.00 86.19 67 ASN A CA 1
ATOM 519 C C . ASN A 1 67 ? 15.827 4.229 -11.718 1.00 86.19 67 ASN A C 1
ATOM 521 O O . ASN A 1 67 ? 16.167 3.256 -11.048 1.00 86.19 67 ASN A O 1
ATOM 525 N N . SER A 1 68 ? 15.910 4.243 -13.048 1.00 84.38 68 SER A N 1
ATOM 526 C CA . SER A 1 68 ? 16.533 3.168 -13.820 1.00 84.38 68 SER A CA 1
ATOM 527 C C . SER A 1 68 ? 17.948 3.528 -14.275 1.00 84.38 68 SER A C 1
ATOM 529 O O . SER A 1 68 ? 18.212 4.649 -14.725 1.00 84.38 68 SER A O 1
ATOM 531 N N . SER A 1 69 ? 18.837 2.530 -14.227 1.00 86.50 69 SER A N 1
ATOM 532 C CA . SER A 1 69 ? 20.173 2.580 -14.827 1.00 86.50 69 SER A CA 1
ATOM 533 C C . SER A 1 69 ? 20.154 2.519 -16.358 1.00 86.50 69 SER A C 1
ATOM 535 O O . SER A 1 69 ? 21.137 2.911 -16.988 1.00 86.50 69 SER A O 1
ATOM 537 N N . LEU A 1 70 ? 19.053 2.056 -16.963 1.00 84.81 70 LEU A N 1
ATOM 538 C CA . LEU A 1 70 ? 18.851 2.014 -18.409 1.00 84.81 70 LEU A CA 1
ATOM 539 C C . LEU A 1 70 ? 17.729 2.967 -18.817 1.00 84.81 70 LEU A C 1
ATOM 541 O O . LEU A 1 70 ? 16.603 2.907 -18.323 1.00 84.81 70 LEU A O 1
ATOM 545 N N . GLN A 1 71 ? 18.043 3.832 -19.773 1.00 84.38 71 GLN A N 1
ATOM 546 C CA . GLN A 1 71 ? 17.121 4.837 -20.277 1.00 84.38 71 GLN A CA 1
ATOM 547 C C . GLN A 1 71 ? 17.128 4.824 -21.803 1.00 84.38 71 GLN A C 1
ATOM 549 O O . GLN A 1 71 ? 18.183 4.690 -22.425 1.00 84.38 71 GLN A O 1
ATOM 554 N N . VAL A 1 72 ? 15.949 4.973 -22.406 1.00 79.94 72 VAL A N 1
ATOM 555 C CA . VAL A 1 72 ? 15.783 5.052 -23.864 1.00 79.94 72 VAL A CA 1
ATOM 556 C C . VAL A 1 72 ? 15.206 6.409 -24.222 1.00 79.94 72 VAL A C 1
ATOM 558 O O . VAL A 1 72 ? 14.191 6.822 -23.671 1.00 79.94 72 VAL A O 1
ATOM 561 N N . PHE A 1 73 ? 15.846 7.102 -25.158 1.00 80.56 73 PHE A N 1
ATOM 562 C CA . PHE A 1 73 ? 15.319 8.334 -25.731 1.00 80.56 73 PHE A CA 1
ATOM 563 C C . PHE A 1 73 ? 14.625 8.025 -27.058 1.00 80.56 73 PHE A C 1
ATOM 565 O O . PHE A 1 73 ? 15.244 7.450 -27.956 1.00 80.56 73 PHE A O 1
ATOM 572 N N . ILE A 1 74 ? 13.357 8.418 -27.187 1.00 73.44 74 ILE A N 1
ATOM 573 C CA . ILE A 1 74 ? 12.597 8.298 -28.437 1.00 73.44 74 ILE A CA 1
ATOM 574 C C . ILE A 1 74 ? 12.467 9.690 -29.057 1.00 73.44 74 ILE A C 1
ATOM 576 O O . ILE A 1 74 ? 11.894 10.592 -28.450 1.00 73.44 74 ILE A O 1
ATOM 580 N N . GLY A 1 75 ? 13.026 9.855 -30.257 1.00 70.06 75 GLY A N 1
ATOM 581 C CA . GLY A 1 75 ? 12.913 11.088 -31.038 1.00 70.06 75 GLY A CA 1
ATOM 582 C C . GLY A 1 75 ? 11.674 11.115 -31.936 1.00 70.06 75 GLY A C 1
ATOM 583 O O . GLY A 1 75 ? 11.106 10.072 -32.259 1.00 70.06 75 GLY A O 1
ATOM 584 N N . ASP A 1 76 ? 11.313 12.314 -32.387 1.00 69.62 76 ASP A N 1
ATOM 585 C CA . ASP A 1 76 ? 10.057 12.640 -33.082 1.00 69.62 76 ASP A CA 1
ATOM 586 C C . ASP A 1 76 ? 9.733 11.702 -34.257 1.00 69.62 76 ASP A C 1
ATOM 588 O O . ASP A 1 76 ? 8.655 11.118 -34.314 1.00 69.62 76 ASP A O 1
ATOM 592 N N . VAL A 1 77 ? 10.711 11.449 -35.136 1.00 73.94 77 VAL A N 1
ATOM 593 C CA . VAL A 1 77 ? 10.539 10.589 -36.324 1.00 73.94 77 VAL A CA 1
ATOM 594 C C . VAL A 1 77 ? 10.120 9.158 -35.958 1.00 73.94 77 VAL A C 1
ATOM 596 O O . VAL A 1 77 ? 9.371 8.520 -36.693 1.00 73.94 77 VAL A O 1
ATOM 599 N N . ALA A 1 78 ? 10.604 8.636 -34.828 1.00 68.38 78 ALA A N 1
ATOM 600 C CA . ALA A 1 78 ? 10.262 7.292 -34.369 1.00 68.38 78 ALA A CA 1
ATOM 601 C C . ALA A 1 78 ? 8.891 7.249 -33.678 1.00 68.38 78 ALA A C 1
ATOM 603 O O . ALA A 1 78 ? 8.185 6.254 -33.815 1.00 68.38 78 ALA A O 1
ATOM 604 N N . ALA A 1 79 ? 8.507 8.316 -32.970 1.00 65.44 79 ALA A N 1
ATOM 605 C CA . ALA A 1 79 ? 7.200 8.425 -32.322 1.00 65.44 79 ALA A CA 1
ATOM 606 C C . ALA A 1 79 ? 6.058 8.569 -33.346 1.00 65.44 79 ALA A C 1
ATOM 608 O O . ALA A 1 79 ? 5.021 7.924 -33.210 1.00 65.44 79 ALA A O 1
ATOM 609 N N . GLU A 1 80 ? 6.269 9.350 -34.409 1.00 64.81 80 GLU A N 1
ATOM 610 C CA . GLU A 1 80 ? 5.290 9.572 -35.485 1.00 64.81 80 GLU A CA 1
ATOM 611 C C . GLU A 1 80 ? 5.057 8.333 -36.368 1.00 64.81 80 GLU A C 1
ATOM 613 O O . GLU A 1 80 ? 4.011 8.204 -37.002 1.00 64.81 80 GLU A O 1
ATOM 618 N N . ALA A 1 81 ? 6.014 7.401 -36.407 1.00 64.25 81 ALA A N 1
ATOM 619 C CA . ALA A 1 81 ? 5.923 6.173 -37.198 1.00 64.25 81 ALA A CA 1
ATOM 620 C C . ALA A 1 81 ? 5.092 5.058 -36.529 1.00 64.25 81 ALA A C 1
ATOM 622 O O . ALA A 1 81 ? 4.876 4.005 -37.137 1.00 64.25 81 ALA A O 1
ATOM 623 N N . VAL A 1 82 ? 4.637 5.249 -35.285 1.00 62.81 82 VAL A N 1
ATOM 624 C CA . VAL A 1 82 ? 3.834 4.256 -34.560 1.00 62.81 82 VAL A CA 1
ATOM 625 C C . VAL A 1 82 ? 2.365 4.388 -34.973 1.00 62.81 82 VAL A C 1
ATOM 627 O O . VAL A 1 82 ? 1.780 5.461 -34.884 1.00 62.81 82 VAL A O 1
ATOM 630 N N . ALA A 1 83 ? 1.748 3.281 -35.399 1.00 57.19 83 ALA A N 1
ATOM 631 C CA . ALA A 1 83 ? 0.359 3.241 -35.885 1.00 57.19 83 ALA A CA 1
ATOM 632 C C . ALA A 1 83 ? -0.697 3.712 -34.861 1.00 57.19 83 ALA A C 1
ATOM 634 O O . ALA A 1 83 ? -1.821 4.027 -35.241 1.00 57.19 83 ALA A O 1
ATOM 635 N N . ASP A 1 84 ? -0.324 3.757 -33.584 1.00 61.12 84 ASP A N 1
ATOM 636 C CA . ASP A 1 84 ? -1.132 4.218 -32.459 1.00 61.12 84 ASP A CA 1
ATOM 637 C C . ASP A 1 84 ? -0.339 5.279 -31.679 1.00 61.12 84 ASP A C 1
ATOM 639 O O . ASP A 1 84 ? 0.064 5.092 -30.528 1.00 61.12 84 ASP A O 1
ATOM 643 N N . ALA A 1 85 ? 0.004 6.364 -32.380 1.00 57.38 85 ALA A N 1
ATOM 644 C CA . ALA A 1 85 ? 0.806 7.458 -31.842 1.00 57.38 85 ALA A CA 1
ATOM 645 C C . ALA A 1 85 ? 0.163 8.090 -30.596 1.00 57.38 85 ALA A C 1
ATOM 647 O O . ALA A 1 85 ? 0.885 8.530 -29.714 1.00 57.38 85 ALA A O 1
ATOM 648 N N . GLU A 1 86 ? -1.167 8.077 -30.482 1.00 54.12 86 GLU A N 1
ATOM 649 C CA . GLU A 1 86 ? -1.902 8.578 -29.313 1.00 54.12 86 GLU A CA 1
ATOM 650 C C . GLU A 1 86 ? -1.628 7.704 -28.072 1.00 54.12 86 GLU A C 1
ATOM 652 O O . GLU A 1 86 ? -1.148 8.214 -27.063 1.00 54.12 86 GLU A O 1
ATOM 657 N N . THR A 1 87 ? -1.756 6.374 -28.174 1.00 55.25 87 THR A N 1
ATOM 658 C CA . THR A 1 87 ? -1.438 5.440 -27.071 1.00 55.25 87 THR A CA 1
ATOM 659 C C . THR A 1 87 ? 0.060 5.388 -26.742 1.00 55.25 87 THR A C 1
ATOM 661 O O . THR A 1 87 ? 0.453 5.192 -25.586 1.00 55.25 87 THR A O 1
ATOM 664 N N . ALA A 1 88 ? 0.928 5.544 -27.747 1.00 55.03 88 ALA A N 1
ATOM 665 C CA . ALA A 1 88 ? 2.376 5.598 -27.548 1.00 55.03 88 ALA A CA 1
ATOM 666 C C . ALA A 1 88 ? 2.813 6.894 -26.841 1.00 55.03 88 ALA A C 1
ATOM 668 O O . ALA A 1 88 ? 3.722 6.855 -26.011 1.00 55.03 88 ALA A O 1
ATOM 669 N N . LEU A 1 89 ? 2.147 8.017 -27.127 1.00 55.22 89 LEU A N 1
ATOM 670 C CA . LEU A 1 89 ? 2.424 9.335 -26.551 1.00 55.22 89 LEU A CA 1
ATOM 671 C C . LEU A 1 89 ? 1.750 9.536 -25.180 1.00 55.22 89 LEU A C 1
ATOM 673 O O . LEU A 1 89 ? 2.338 10.177 -24.316 1.00 55.22 89 LEU A O 1
ATOM 677 N N . GLU A 1 90 ? 0.587 8.930 -24.913 1.00 53.34 90 GLU A N 1
ATOM 678 C CA . GLU A 1 90 ? -0.002 8.884 -23.559 1.00 53.34 90 GLU A CA 1
ATOM 679 C C . GLU A 1 90 ? 0.908 8.139 -22.563 1.00 53.34 90 GLU A C 1
ATOM 681 O O . GLU A 1 90 ? 0.978 8.496 -21.389 1.00 53.34 90 GLU A O 1
ATOM 686 N N . LYS A 1 91 ? 1.671 7.137 -23.029 1.00 52.91 91 LYS A N 1
ATOM 687 C CA . LYS A 1 91 ? 2.663 6.410 -22.210 1.00 52.91 91 LYS A CA 1
ATOM 688 C C . LYS A 1 91 ? 4.050 7.051 -22.186 1.00 52.91 91 LYS A C 1
ATOM 690 O O . LYS A 1 91 ? 4.834 6.778 -21.275 1.00 52.91 91 LYS A O 1
ATOM 695 N N . ALA A 1 92 ? 4.369 7.887 -23.168 1.00 53.31 92 ALA A N 1
ATOM 696 C CA . ALA A 1 92 ? 5.636 8.593 -23.270 1.00 53.31 92 ALA A CA 1
ATOM 697 C C . ALA A 1 92 ? 5.380 10.099 -23.210 1.00 53.31 92 ALA A C 1
ATOM 699 O O . ALA A 1 92 ? 5.063 10.713 -24.221 1.00 53.31 92 ALA A O 1
ATOM 700 N N . THR A 1 93 ? 5.552 10.679 -22.015 1.00 53.09 93 THR A N 1
ATOM 701 C CA . THR A 1 93 ? 5.384 12.115 -21.713 1.00 53.09 93 THR A CA 1
ATOM 702 C C . THR A 1 93 ? 5.665 13.014 -22.926 1.00 53.09 93 THR A C 1
ATOM 704 O O . THR A 1 93 ? 6.772 13.017 -23.472 1.00 53.09 93 THR A O 1
ATOM 707 N N . ALA A 1 94 ? 4.625 13.736 -23.348 1.00 49.91 94 ALA A N 1
ATOM 708 C CA . ALA A 1 94 ? 4.501 14.347 -24.663 1.00 49.91 94 ALA A CA 1
ATOM 709 C C . ALA A 1 94 ? 5.693 15.228 -25.083 1.00 49.91 94 ALA A C 1
ATOM 711 O O . ALA A 1 94 ? 6.251 16.008 -24.309 1.00 49.91 94 ALA A O 1
ATOM 712 N N . SER A 1 95 ? 6.018 15.129 -26.375 1.00 45.16 95 SER A N 1
ATOM 713 C CA . SER A 1 95 ? 7.047 15.824 -27.166 1.00 45.16 95 SER A CA 1
ATOM 714 C C . SER A 1 95 ? 8.518 15.441 -26.953 1.00 45.16 95 SER A C 1
ATOM 716 O O . SER A 1 95 ? 9.276 15.578 -27.906 1.00 45.16 95 SER A O 1
ATOM 718 N N . ARG A 1 96 ? 8.954 14.954 -25.776 1.00 52.41 96 ARG A N 1
ATOM 719 C CA . ARG A 1 96 ? 10.348 14.512 -25.505 1.00 52.41 96 ARG A CA 1
ATOM 720 C C . ARG A 1 96 ? 10.373 13.522 -24.336 1.00 52.41 96 ARG A C 1
ATOM 722 O O . ARG A 1 96 ? 10.334 13.935 -23.180 1.00 52.41 96 ARG A O 1
ATOM 729 N N . GLY A 1 97 ? 10.460 12.223 -24.618 1.00 58.03 97 GLY A N 1
ATOM 730 C CA . GLY A 1 97 ? 10.371 11.186 -23.589 1.00 58.03 97 GLY A CA 1
ATOM 731 C C . GLY A 1 97 ? 11.670 10.410 -23.417 1.00 58.03 97 GLY A C 1
ATOM 732 O O . GLY A 1 97 ? 12.021 9.586 -24.257 1.00 58.03 97 GLY A O 1
ATOM 733 N N . LEU A 1 98 ? 12.364 10.633 -22.303 1.00 64.25 98 LEU A N 1
ATOM 734 C CA . LEU A 1 98 ? 13.266 9.624 -21.756 1.00 64.25 98 LEU A CA 1
ATOM 735 C C . LEU A 1 98 ? 12.376 8.548 -21.112 1.00 64.25 98 LEU A C 1
ATOM 737 O O . LEU A 1 98 ? 11.534 8.882 -20.283 1.00 64.25 98 LEU A O 1
ATOM 741 N N . LEU A 1 99 ? 12.505 7.284 -21.489 1.00 75.69 99 LEU A N 1
ATOM 742 C CA . LEU A 1 99 ? 11.783 6.178 -20.861 1.00 75.69 99 LEU A CA 1
ATOM 743 C C . LEU A 1 99 ? 12.724 5.450 -19.908 1.00 75.69 99 LEU A C 1
ATOM 745 O O . LEU A 1 99 ? 13.802 5.017 -20.317 1.00 75.69 99 LEU A O 1
ATOM 749 N N . ALA A 1 100 ? 12.312 5.317 -18.648 1.00 78.50 100 ALA A N 1
ATOM 750 C CA . ALA A 1 100 ? 12.976 4.426 -17.708 1.00 78.50 100 ALA A CA 1
ATOM 751 C C . ALA A 1 100 ? 12.695 2.977 -18.125 1.00 78.50 100 ALA A C 1
ATOM 753 O O . ALA A 1 100 ? 11.543 2.613 -18.363 1.00 78.50 100 ALA A O 1
ATOM 754 N N . VAL A 1 101 ? 13.739 2.154 -18.218 1.00 82.25 101 VAL A N 1
ATOM 755 C CA . VAL A 1 101 ? 13.605 0.732 -18.549 1.00 82.25 101 VAL A CA 1
ATOM 756 C C . VAL A 1 101 ? 14.013 -0.091 -17.341 1.00 82.25 101 VAL A C 1
ATOM 758 O O . VAL A 1 101 ? 15.192 -0.128 -16.999 1.00 82.25 101 VAL A O 1
ATOM 761 N N . GLN A 1 102 ? 13.064 -0.765 -16.697 1.00 85.06 102 GLN A N 1
ATOM 762 C CA . GLN A 1 102 ? 13.372 -1.704 -15.619 1.00 85.06 102 GLN A CA 1
ATOM 763 C C . GLN A 1 102 ? 13.573 -3.102 -16.204 1.00 85.06 102 GLN A C 1
ATOM 765 O O . GLN A 1 102 ? 12.621 -3.775 -16.583 1.00 85.06 102 GLN A O 1
ATOM 770 N N . TYR A 1 103 ? 14.834 -3.522 -16.327 1.00 81.00 103 TYR A N 1
ATOM 771 C CA . TYR A 1 103 ? 15.195 -4.783 -16.990 1.00 81.00 103 TYR A CA 1
ATOM 772 C C . TYR A 1 103 ? 14.813 -6.032 -16.179 1.00 81.00 103 TYR A C 1
ATOM 774 O O . TYR A 1 103 ? 14.740 -7.118 -16.749 1.00 81.00 103 TYR A O 1
ATOM 782 N N . ASN A 1 104 ? 14.566 -5.882 -14.874 1.00 88.56 104 ASN A N 1
ATOM 783 C CA . ASN A 1 104 ? 14.083 -6.941 -13.992 1.00 88.56 104 ASN A CA 1
ATOM 784 C C . ASN A 1 104 ? 13.023 -6.396 -13.018 1.00 88.56 104 ASN A C 1
ATOM 786 O O . ASN A 1 104 ? 13.238 -6.319 -11.812 1.00 88.56 104 ASN A O 1
ATOM 790 N N . GLU A 1 105 ? 11.888 -5.955 -13.565 1.00 86.12 105 GLU A N 1
ATOM 791 C CA . GLU A 1 105 ? 10.755 -5.445 -12.779 1.00 86.12 105 GLU A CA 1
ATOM 792 C C . GLU A 1 105 ? 10.246 -6.432 -11.707 1.00 86.12 105 GLU A C 1
ATOM 794 O O . GLU A 1 105 ? 10.015 -5.981 -10.584 1.00 86.12 105 GLU A O 1
ATOM 799 N N . PRO A 1 106 ? 10.116 -7.751 -11.972 1.00 90.06 106 PRO A N 1
ATOM 800 C CA . PRO A 1 106 ? 9.620 -8.677 -10.955 1.00 90.06 106 PRO A CA 1
ATOM 801 C C . PRO A 1 106 ? 10.480 -8.726 -9.690 1.00 90.06 106 PRO A C 1
ATOM 803 O O . PRO A 1 106 ? 9.942 -8.807 -8.591 1.00 90.06 106 PRO A O 1
ATOM 806 N N . ASP A 1 107 ? 11.799 -8.649 -9.849 1.00 90.56 107 ASP A N 1
ATOM 807 C CA . ASP A 1 107 ? 12.752 -8.597 -8.739 1.00 90.56 107 ASP A CA 1
ATOM 808 C C . ASP A 1 107 ? 12.711 -7.242 -8.024 1.00 90.56 107 ASP A C 1
ATOM 810 O O . ASP A 1 107 ? 12.617 -7.185 -6.802 1.00 90.56 107 ASP A O 1
ATOM 814 N N . LEU A 1 108 ? 12.659 -6.140 -8.785 1.00 88.88 108 LEU A N 1
ATOM 815 C CA . LEU A 1 108 ? 12.543 -4.788 -8.228 1.00 88.88 108 LEU A CA 1
ATOM 816 C C . LEU A 1 108 ? 11.301 -4.621 -7.336 1.00 88.88 108 LEU A C 1
ATOM 818 O O . LEU A 1 108 ? 11.343 -3.868 -6.364 1.00 88.88 108 LEU A O 1
ATOM 822 N N . TYR A 1 109 ? 10.196 -5.289 -7.675 1.00 89.00 109 TYR A N 1
ATOM 823 C CA . TYR A 1 109 ? 8.951 -5.253 -6.897 1.00 89.00 109 TYR A CA 1
ATOM 824 C C . TYR A 1 109 ? 8.863 -6.350 -5.829 1.00 89.00 109 TYR A C 1
ATOM 826 O O . TYR A 1 109 ? 7.900 -6.367 -5.067 1.00 89.00 109 TYR A O 1
ATOM 834 N N . GLY A 1 110 ? 9.861 -7.235 -5.740 1.00 92.62 110 GLY A N 1
ATOM 835 C CA . GLY A 1 110 ? 9.927 -8.296 -4.734 1.00 92.62 110 GLY A CA 1
ATOM 836 C C . GLY A 1 110 ? 9.043 -9.512 -5.021 1.00 92.62 110 GLY A C 1
ATOM 837 O O . GLY A 1 110 ? 8.899 -10.372 -4.156 1.00 92.62 110 GLY A O 1
ATOM 838 N N . TYR A 1 111 ? 8.468 -9.631 -6.224 1.00 94.06 111 TYR A N 1
ATOM 839 C CA . TYR A 1 111 ? 7.612 -10.769 -6.580 1.00 94.06 111 TYR A CA 1
ATOM 840 C C . TYR A 1 111 ? 8.372 -12.095 -6.575 1.00 94.06 111 TYR A C 1
ATOM 842 O O . TYR A 1 111 ? 7.787 -13.141 -6.306 1.00 94.06 111 TYR A O 1
ATOM 850 N N . THR A 1 112 ? 9.657 -12.079 -6.924 1.00 96.19 112 THR A N 1
ATOM 851 C CA . THR A 1 112 ? 10.518 -13.268 -6.906 1.00 96.19 112 THR A CA 1
ATOM 852 C C . THR A 1 112 ? 10.631 -13.826 -5.491 1.00 96.19 112 THR A C 1
ATOM 854 O O . THR A 1 112 ? 10.232 -14.967 -5.258 1.00 96.19 112 THR A O 1
ATOM 857 N N . ASP A 1 113 ? 11.055 -12.991 -4.545 1.00 95.62 113 ASP A N 1
ATOM 858 C CA . ASP A 1 113 ? 11.237 -13.366 -3.142 1.00 95.62 113 ASP A CA 1
ATOM 859 C C . ASP A 1 113 ? 9.915 -13.770 -2.472 1.00 95.62 113 ASP A C 1
ATOM 861 O O . ASP A 1 113 ? 9.868 -14.761 -1.742 1.00 95.62 113 ASP A O 1
ATOM 865 N N . GLU A 1 114 ? 8.821 -13.048 -2.745 1.00 95.50 114 GLU A N 1
ATOM 866 C CA . GLU A 1 114 ? 7.496 -13.377 -2.204 1.00 95.50 114 GLU A CA 1
ATOM 867 C C . GLU A 1 114 ? 7.017 -14.757 -2.683 1.00 95.50 114 GLU A C 1
ATOM 869 O O . GLU A 1 114 ? 6.540 -15.569 -1.885 1.00 95.50 114 GLU A O 1
ATOM 874 N N . ASN A 1 115 ? 7.196 -15.066 -3.971 1.00 95.88 115 ASN A N 1
ATOM 875 C CA . ASN A 1 115 ? 6.822 -16.367 -4.527 1.00 95.88 115 ASN A CA 1
ATOM 876 C C . ASN A 1 115 ? 7.693 -17.505 -3.978 1.00 95.88 115 ASN A C 1
ATOM 878 O O . ASN A 1 115 ? 7.176 -18.591 -3.697 1.00 95.88 115 ASN A O 1
ATOM 882 N N . GLU A 1 116 ? 8.999 -17.280 -3.824 1.00 96.88 116 GLU A N 1
ATOM 883 C CA . GLU A 1 116 ? 9.908 -18.265 -3.234 1.00 96.88 116 GLU A CA 1
ATOM 884 C C . GLU A 1 116 ? 9.561 -18.549 -1.766 1.00 96.88 116 GLU A C 1
ATOM 886 O O . GLU A 1 116 ? 9.492 -19.717 -1.367 1.00 96.88 1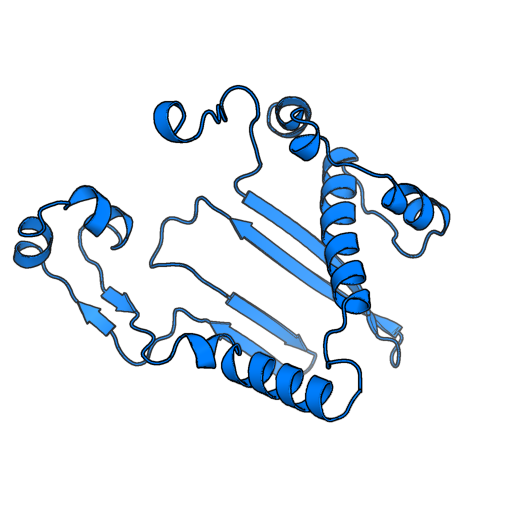16 GLU A O 1
ATOM 891 N N . GLU A 1 117 ? 9.275 -17.512 -0.971 1.00 97.31 117 GLU A N 1
ATOM 892 C CA . GLU A 1 117 ? 8.853 -17.652 0.427 1.00 97.31 117 GLU A CA 1
ATOM 893 C C . GLU A 1 117 ? 7.541 -18.427 0.531 1.00 97.31 117 GLU A C 1
ATOM 895 O O . GLU A 1 117 ? 7.469 -19.396 1.292 1.00 97.31 117 GLU A O 1
ATOM 900 N N . ALA A 1 118 ? 6.543 -18.062 -0.279 1.00 96.06 118 ALA A N 1
ATOM 901 C CA . ALA A 1 118 ? 5.244 -18.721 -0.295 1.00 96.06 118 ALA A CA 1
ATOM 902 C C . ALA A 1 118 ? 5.365 -20.205 -0.677 1.00 96.06 118 ALA A C 1
ATOM 904 O O . ALA A 1 118 ? 4.773 -21.070 -0.023 1.00 96.06 118 ALA A O 1
ATOM 905 N N . ALA A 1 119 ? 6.171 -20.527 -1.694 1.00 97.44 119 ALA A N 1
ATOM 906 C CA . ALA A 1 119 ? 6.428 -21.906 -2.097 1.00 97.44 119 ALA A CA 1
ATOM 907 C C . ALA A 1 119 ? 7.137 -22.698 -0.987 1.00 97.44 119 ALA A C 1
ATOM 909 O O . ALA A 1 119 ? 6.728 -23.816 -0.660 1.00 97.44 119 ALA A O 1
ATOM 910 N N . ALA A 1 120 ? 8.169 -22.119 -0.368 1.00 98.19 120 ALA A N 1
ATOM 911 C CA . ALA A 1 120 ? 8.895 -22.749 0.730 1.00 98.19 120 ALA A CA 1
ATOM 912 C C . ALA A 1 120 ? 8.003 -22.963 1.965 1.00 98.19 120 ALA A C 1
ATOM 914 O O . ALA A 1 120 ? 8.067 -24.019 2.598 1.00 98.19 120 ALA A O 1
ATOM 915 N N . ALA A 1 121 ? 7.155 -21.988 2.300 1.00 97.88 121 ALA A N 1
ATOM 916 C CA . ALA A 1 121 ? 6.189 -22.074 3.389 1.00 97.88 121 ALA A CA 1
ATOM 917 C C . ALA A 1 121 ? 5.190 -23.207 3.164 1.00 97.88 121 ALA A C 1
ATOM 919 O O . ALA A 1 121 ? 5.015 -24.068 4.032 1.00 97.88 121 ALA A O 1
ATOM 920 N N . PHE A 1 122 ? 4.615 -23.252 1.960 1.00 97.06 122 PHE A N 1
ATOM 921 C CA . PHE A 1 122 ? 3.663 -24.276 1.559 1.00 97.06 122 PHE A CA 1
ATOM 922 C C . PHE A 1 122 ? 4.269 -25.680 1.648 1.00 97.06 122 PHE A C 1
ATOM 924 O O . PHE A 1 122 ? 3.682 -26.573 2.258 1.00 97.06 122 PHE A O 1
ATOM 931 N N . LEU A 1 123 ? 5.477 -25.873 1.106 1.00 98.44 123 LEU A N 1
ATOM 932 C CA . LEU A 1 123 ? 6.183 -27.158 1.157 1.00 98.44 123 LEU A CA 1
ATOM 933 C C . LEU A 1 123 ? 6.540 -27.591 2.586 1.00 98.44 123 LEU A C 1
ATOM 935 O O . LEU A 1 123 ? 6.596 -28.787 2.867 1.00 98.44 123 LEU A O 1
ATOM 939 N N . ALA A 1 124 ? 6.763 -26.637 3.489 1.00 98.25 124 ALA A N 1
ATOM 940 C CA . ALA A 1 124 ? 7.049 -26.899 4.896 1.00 98.25 124 ALA A CA 1
ATOM 941 C C . ALA A 1 124 ? 5.787 -27.039 5.772 1.00 98.25 124 ALA A C 1
ATOM 943 O O . ALA A 1 124 ? 5.914 -27.302 6.967 1.00 98.25 124 ALA A O 1
ATOM 944 N N . GLY A 1 125 ? 4.581 -26.871 5.212 1.00 97.75 125 GLY A N 1
ATOM 945 C CA . GLY A 1 125 ? 3.325 -26.948 5.963 1.00 97.75 125 GLY A CA 1
ATOM 946 C C . GLY A 1 125 ? 3.176 -25.854 7.026 1.00 97.75 125 GLY A C 1
ATOM 947 O O . GLY A 1 125 ? 2.551 -26.088 8.060 1.00 97.75 125 GLY A O 1
ATOM 948 N N . ARG A 1 126 ? 3.777 -24.684 6.794 1.00 97.38 126 ARG A N 1
ATOM 949 C CA . ARG A 1 126 ? 3.682 -23.499 7.658 1.00 97.38 126 ARG A CA 1
ATOM 950 C C . ARG A 1 126 ? 2.948 -22.374 6.934 1.00 97.38 126 ARG A C 1
ATOM 952 O O . ARG A 1 126 ? 2.877 -22.367 5.707 1.00 97.38 126 ARG A O 1
ATOM 959 N N . ASP A 1 127 ? 2.473 -21.395 7.694 1.00 95.94 127 ASP A N 1
ATOM 960 C CA . ASP A 1 127 ? 1.991 -20.147 7.109 1.00 95.94 127 ASP A CA 1
ATOM 961 C C . ASP A 1 127 ? 3.140 -19.395 6.415 1.00 95.94 127 ASP A C 1
ATOM 963 O O . ASP A 1 127 ? 4.305 -19.471 6.838 1.00 95.94 127 ASP A O 1
ATOM 967 N N . GLY A 1 128 ? 2.798 -18.682 5.339 1.00 95.00 128 GLY A N 1
ATOM 968 C CA . GLY A 1 128 ? 3.695 -17.727 4.689 1.00 95.00 128 GLY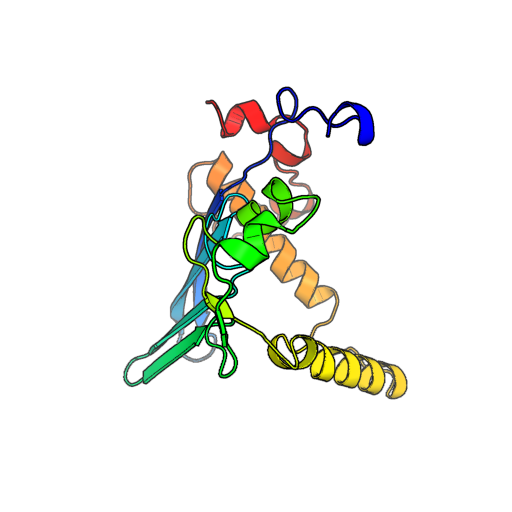 A CA 1
ATOM 969 C C . GLY A 1 128 ? 3.982 -16.527 5.589 1.00 95.00 128 GLY A C 1
ATOM 970 O O . GLY A 1 128 ? 3.298 -16.302 6.591 1.00 95.00 128 GLY A O 1
ATOM 971 N N . PHE A 1 129 ? 4.990 -15.742 5.227 1.00 94.56 129 PHE A N 1
ATOM 972 C CA . PHE A 1 129 ? 5.407 -14.571 5.998 1.00 94.56 129 PHE A CA 1
ATOM 973 C C . PHE A 1 129 ? 4.301 -13.508 6.092 1.00 94.56 129 PHE A C 1
ATOM 975 O O . PHE A 1 129 ? 4.118 -12.901 7.148 1.00 94.56 129 PHE A O 1
ATOM 982 N N . LEU A 1 130 ? 3.526 -13.330 5.015 1.00 93.38 130 LEU A N 1
ATOM 983 C CA . LEU A 1 130 ? 2.358 -12.445 4.944 1.00 93.38 130 LEU A CA 1
ATOM 984 C C . LEU A 1 130 ? 1.067 -13.276 4.809 1.00 93.38 130 LEU A C 1
ATOM 986 O O . LEU A 1 130 ? 0.538 -13.440 3.710 1.00 93.38 130 LEU A O 1
ATOM 990 N N . PRO A 1 131 ? 0.545 -13.846 5.910 1.00 94.62 131 PRO A N 1
ATOM 991 C CA . PRO A 1 131 ? -0.660 -14.670 5.869 1.00 94.62 131 PRO A CA 1
ATOM 992 C C . PRO A 1 131 ? -1.919 -13.834 5.589 1.00 94.62 131 PRO A C 1
ATOM 994 O O . PRO A 1 131 ? -1.926 -12.608 5.697 1.00 94.62 131 PRO A O 1
ATOM 997 N N . LEU A 1 132 ? -3.050 -14.499 5.326 1.00 94.94 132 LEU A N 1
ATOM 998 C CA . LEU A 1 132 ? -4.337 -13.821 5.095 1.00 94.94 132 LEU A CA 1
ATOM 999 C C . LEU A 1 132 ? -4.775 -12.921 6.263 1.00 94.94 132 LEU A C 1
ATOM 1001 O O . LEU A 1 132 ? -5.435 -11.908 6.040 1.00 94.94 132 LEU A O 1
ATOM 1005 N N . SER A 1 133 ? -4.392 -13.252 7.499 1.00 95.94 133 SER A N 1
ATOM 1006 C CA . SER A 1 133 ? -4.633 -12.392 8.663 1.00 95.94 133 SER A CA 1
ATOM 1007 C C . SER A 1 133 ? -3.892 -11.056 8.563 1.00 95.94 133 SER A C 1
ATOM 1009 O O . SER A 1 133 ? -4.430 -10.037 8.982 1.00 95.94 133 SER A O 1
ATOM 1011 N N . TYR A 1 134 ? -2.708 -11.027 7.949 1.00 95.62 134 TYR A N 1
ATOM 1012 C CA . TYR A 1 134 ? -2.007 -9.783 7.643 1.00 95.62 134 TYR A CA 1
ATOM 1013 C C . TYR A 1 134 ? -2.752 -8.984 6.566 1.00 95.62 134 TYR A C 1
ATOM 1015 O O . TYR A 1 134 ? -2.994 -7.791 6.733 1.00 95.62 134 TYR A O 1
ATOM 1023 N N . GLY A 1 135 ? -3.213 -9.653 5.502 1.00 96.00 135 GLY A N 1
ATOM 1024 C CA . GLY A 1 135 ? -4.050 -9.029 4.468 1.00 96.00 135 GLY A CA 1
ATOM 1025 C C . GLY A 1 135 ? -5.350 -8.422 5.019 1.00 96.00 135 GLY A C 1
ATOM 1026 O O . GLY A 1 135 ? -5.782 -7.358 4.567 1.00 96.00 135 GLY A O 1
ATOM 1027 N N . LEU A 1 136 ? -5.943 -9.042 6.044 1.00 95.75 136 LEU A N 1
ATOM 1028 C CA . LEU A 1 136 ? -7.093 -8.493 6.766 1.00 95.75 136 LEU A CA 1
ATOM 1029 C C . LEU A 1 136 ? -6.750 -7.173 7.474 1.00 95.75 136 LEU A C 1
ATOM 1031 O O . LEU A 1 136 ? -7.537 -6.230 7.405 1.00 95.75 136 LEU A O 1
ATOM 1035 N N . GLU A 1 137 ? -5.585 -7.073 8.119 1.00 95.38 137 GLU A N 1
ATOM 1036 C CA . GLU A 1 137 ? -5.138 -5.826 8.754 1.00 95.38 137 GLU A CA 1
ATOM 1037 C C . GLU A 1 137 ? -4.926 -4.706 7.726 1.00 95.38 137 GLU A C 1
ATOM 1039 O O . GLU A 1 137 ? -5.369 -3.580 7.952 1.00 95.38 137 GLU A O 1
ATOM 1044 N N . ILE A 1 138 ? -4.341 -5.011 6.562 1.00 95.75 138 ILE A N 1
ATOM 1045 C CA . ILE A 1 138 ? -4.189 -4.033 5.470 1.00 95.75 138 ILE A CA 1
ATOM 1046 C C . ILE A 1 138 ? -5.556 -3.580 4.945 1.00 95.75 138 ILE A C 1
ATOM 1048 O O . ILE A 1 138 ? -5.819 -2.382 4.845 1.00 95.75 138 ILE A O 1
ATOM 1052 N N . THR A 1 139 ? -6.469 -4.523 4.697 1.00 95.94 139 THR A N 1
ATOM 1053 C CA . THR A 1 139 ? -7.836 -4.216 4.241 1.00 95.94 139 THR A CA 1
ATOM 1054 C C . THR A 1 139 ? -8.571 -3.328 5.244 1.00 95.94 139 THR A C 1
ATOM 1056 O O . THR A 1 139 ? -9.247 -2.373 4.860 1.00 95.94 139 THR A O 1
ATOM 1059 N N . LYS A 1 140 ? -8.398 -3.5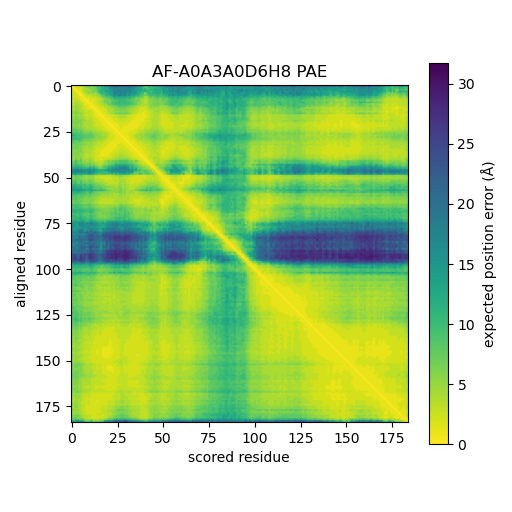85 6.544 1.00 96.69 140 LYS A N 1
ATOM 1060 C CA . LYS A 1 140 ? -8.966 -2.769 7.621 1.00 96.69 140 LYS A CA 1
ATOM 1061 C C . LYS A 1 140 ? -8.465 -1.326 7.576 1.00 96.69 140 LYS A C 1
ATOM 1063 O O . LYS A 1 140 ? -9.270 -0.419 7.769 1.00 96.69 140 LYS A O 1
ATOM 1068 N N . LEU A 1 141 ? -7.179 -1.095 7.287 1.00 96.81 141 LEU A N 1
ATOM 1069 C CA . LEU A 1 141 ? -6.640 0.260 7.110 1.00 96.81 141 LEU A CA 1
ATOM 1070 C C . LEU A 1 141 ? -7.282 0.972 5.912 1.00 96.81 141 LEU A C 1
ATOM 1072 O O . LEU A 1 141 ? -7.669 2.133 6.045 1.00 96.81 141 LEU A O 1
ATOM 1076 N N . CYS A 1 142 ? -7.466 0.283 4.781 1.00 96.44 142 CYS A N 1
ATOM 1077 C CA . CYS A 1 142 ? -8.160 0.841 3.615 1.00 96.44 142 CYS A CA 1
ATOM 1078 C C . CYS A 1 142 ? -9.614 1.215 3.947 1.00 96.44 142 CYS A C 1
ATOM 1080 O O . CYS A 1 142 ? -10.042 2.339 3.684 1.00 96.44 142 CYS A O 1
ATOM 1082 N N . MET A 1 143 ? -10.361 0.309 4.588 1.00 97.62 143 MET A N 1
ATOM 1083 C CA . MET A 1 143 ? -11.753 0.556 4.989 1.00 97.62 143 MET A CA 1
ATOM 1084 C C . MET A 1 143 ? -11.869 1.700 5.999 1.00 97.62 143 MET A C 1
ATOM 1086 O O . MET A 1 143 ? -12.747 2.553 5.882 1.00 97.62 143 MET A O 1
ATOM 1090 N N . ALA A 1 144 ? -10.952 1.768 6.964 1.00 97.88 144 ALA A N 1
ATOM 1091 C CA . ALA A 1 144 ? -10.884 2.878 7.904 1.00 97.88 144 ALA A CA 1
ATOM 1092 C C . ALA A 1 144 ? -10.546 4.207 7.214 1.00 97.88 144 ALA A C 1
ATOM 1094 O O . ALA A 1 144 ? -11.043 5.244 7.645 1.00 97.88 144 ALA A O 1
ATOM 1095 N N . GLY A 1 145 ? -9.755 4.182 6.137 1.00 97.25 145 GLY A N 1
ATOM 1096 C CA . GLY A 1 145 ? -9.492 5.339 5.281 1.00 97.25 145 GLY A CA 1
ATOM 1097 C C . GLY A 1 145 ? -10.767 5.894 4.645 1.00 97.25 145 GLY A C 1
ATOM 1098 O O . GLY A 1 145 ? -11.046 7.084 4.794 1.00 97.25 145 GLY A O 1
ATOM 1099 N N . TYR A 1 146 ? -11.589 5.034 4.034 1.00 97.25 146 TYR A N 1
ATOM 1100 C CA . TYR A 1 146 ? -12.909 5.440 3.529 1.00 97.25 146 TYR A CA 1
ATOM 1101 C C . TYR A 1 146 ? -13.802 5.980 4.648 1.00 97.25 146 TYR A C 1
ATOM 1103 O O . TYR A 1 146 ? -14.341 7.078 4.530 1.00 97.25 146 TYR A O 1
ATOM 1111 N N . MET A 1 147 ? -13.890 5.267 5.776 1.00 98.06 147 MET A N 1
ATOM 1112 C CA . MET A 1 147 ? -14.695 5.698 6.922 1.00 98.06 147 MET A CA 1
ATOM 1113 C C . MET A 1 147 ? -14.248 7.069 7.453 1.00 98.06 147 MET A C 1
ATOM 1115 O O . MET A 1 147 ? -15.086 7.903 7.803 1.00 98.06 147 MET A O 1
ATOM 1119 N N . ALA A 1 148 ? -12.937 7.316 7.511 1.00 97.81 148 ALA A N 1
ATOM 1120 C CA . ALA A 1 148 ? -12.360 8.591 7.922 1.00 97.81 148 ALA A CA 1
ATOM 1121 C C . ALA A 1 148 ? -12.722 9.719 6.949 1.00 97.81 148 ALA A C 1
ATOM 1123 O O . ALA A 1 148 ? -13.126 10.797 7.390 1.00 97.81 148 ALA A O 1
ATOM 1124 N N . ALA A 1 149 ? -12.610 9.463 5.642 1.00 96.00 149 ALA A N 1
ATOM 1125 C CA . ALA A 1 149 ? -12.942 10.422 4.593 1.00 96.00 149 ALA A CA 1
ATOM 1126 C C . ALA A 1 149 ? -14.434 10.788 4.612 1.00 96.00 149 ALA A C 1
ATOM 1128 O O . ALA A 1 149 ? -14.781 11.969 4.656 1.00 96.00 149 ALA A O 1
ATOM 1129 N N . GLU A 1 150 ? -15.315 9.789 4.685 1.00 96.44 150 GLU A N 1
ATOM 1130 C CA . GLU A 1 150 ? -16.771 9.973 4.724 1.00 96.44 150 GLU A CA 1
ATOM 1131 C C . GLU A 1 150 ? -17.232 10.744 5.964 1.00 96.44 150 GLU A C 1
ATOM 1133 O O . GLU A 1 150 ? -18.105 11.609 5.885 1.00 96.44 150 GLU A O 1
ATOM 1138 N N . ARG A 1 151 ? -16.625 10.463 7.122 1.00 95.75 151 ARG A N 1
ATOM 1139 C CA . ARG A 1 151 ? -16.959 11.131 8.390 1.00 95.75 151 ARG A CA 1
ATOM 1140 C C . ARG A 1 151 ? -16.202 12.435 8.613 1.00 95.75 151 ARG A C 1
ATOM 1142 O O . ARG A 1 151 ? -16.495 13.132 9.582 1.00 95.75 151 ARG A O 1
ATOM 1149 N N . LYS A 1 152 ? -15.225 12.753 7.759 1.00 95.31 152 LYS A N 1
ATOM 1150 C CA . LYS A 1 152 ? -14.322 13.908 7.891 1.00 95.31 152 LYS A CA 1
ATOM 1151 C C . LYS A 1 152 ? -13.643 13.965 9.268 1.00 95.31 152 LYS A C 1
ATOM 1153 O O . LYS A 1 152 ? -13.511 15.034 9.863 1.00 95.31 152 LYS A O 1
ATOM 1158 N N . GLN A 1 153 ? -13.224 12.810 9.787 1.00 96.88 153 GLN A N 1
ATOM 1159 C CA . GLN A 1 153 ? -12.592 12.702 11.105 1.00 96.88 153 GLN A CA 1
ATOM 1160 C C . GLN A 1 153 ? -11.551 11.584 11.157 1.00 96.88 153 GLN A C 1
ATOM 1162 O O . GLN A 1 153 ? -11.629 10.600 10.426 1.00 96.88 153 GLN A O 1
ATOM 1167 N N . THR A 1 154 ? -10.612 11.703 12.091 1.00 97.62 154 THR A N 1
ATOM 1168 C CA . THR A 1 154 ? -9.678 10.621 12.410 1.00 97.62 154 THR A CA 1
ATOM 1169 C C . THR A 1 154 ? -10.417 9.450 13.053 1.00 97.62 154 THR A C 1
ATOM 1171 O O . THR A 1 154 ? -11.192 9.637 13.991 1.00 97.62 154 THR A O 1
ATOM 1174 N N . ILE A 1 155 ? -10.136 8.237 12.581 1.00 98.12 155 ILE A N 1
ATOM 1175 C CA . ILE A 1 155 ? -10.702 6.997 13.115 1.00 98.12 155 ILE A CA 1
ATOM 1176 C C . ILE A 1 155 ? -9.705 6.361 14.085 1.00 98.12 155 ILE A C 1
ATOM 1178 O O . ILE A 1 155 ? -8.579 6.035 13.711 1.00 98.12 155 ILE A O 1
ATOM 1182 N N . ASP A 1 156 ? -10.117 6.191 15.343 1.00 97.56 156 ASP A N 1
ATOM 1183 C CA . ASP A 1 156 ? -9.318 5.501 16.357 1.00 97.56 156 ASP A CA 1
ATOM 1184 C C . ASP A 1 156 ? -9.518 3.986 16.257 1.00 97.56 156 ASP A C 1
ATOM 1186 O O . ASP A 1 156 ? -10.495 3.427 16.760 1.00 97.56 156 ASP A O 1
ATOM 1190 N N . LEU A 1 157 ? -8.557 3.317 15.626 1.00 96.75 157 LEU A N 1
ATOM 1191 C CA . LEU A 1 157 ? -8.550 1.864 15.472 1.00 96.75 157 LEU A CA 1
ATOM 1192 C C . LEU A 1 157 ? -8.303 1.106 16.784 1.00 96.75 157 LEU A C 1
ATOM 1194 O O . LEU A 1 157 ? -8.456 -0.111 16.814 1.00 96.75 157 LEU A O 1
ATOM 1198 N N . THR A 1 158 ? -7.955 1.776 17.884 1.00 95.75 158 THR A N 1
ATOM 1199 C CA . THR A 1 158 ? -7.865 1.123 19.201 1.00 95.75 158 THR A CA 1
ATOM 1200 C C . THR A 1 158 ? -9.225 1.007 19.893 1.00 95.75 158 THR A C 1
ATOM 1202 O O . THR A 1 158 ? -9.372 0.234 20.840 1.00 95.75 158 THR A O 1
ATOM 1205 N N . SER A 1 159 ? -10.242 1.721 19.399 1.00 97.94 159 SER A N 1
ATOM 1206 C CA . SER A 1 159 ? -11.599 1.678 19.937 1.00 97.94 159 SER A CA 1
ATOM 1207 C C . SER A 1 159 ? -12.310 0.364 19.576 1.00 97.94 159 SER A C 1
ATOM 1209 O O . SER A 1 159 ? -12.520 0.089 18.390 1.00 97.94 159 SER A O 1
ATOM 1211 N N . PRO A 1 160 ? -12.790 -0.423 20.564 1.00 97.81 160 PRO A N 1
ATOM 1212 C CA . PRO A 1 160 ? -13.557 -1.641 20.294 1.00 97.81 160 PRO A CA 1
ATOM 1213 C C . PRO A 1 160 ? -14.852 -1.385 19.512 1.00 97.81 160 PRO A C 1
ATOM 1215 O O . PRO A 1 160 ? -15.294 -2.236 18.744 1.00 97.81 160 PRO A O 1
ATOM 1218 N N . ALA A 1 161 ? -15.462 -0.209 19.694 1.00 98.06 161 ALA A N 1
ATOM 1219 C CA . ALA A 1 161 ? -16.675 0.167 18.974 1.00 98.06 161 ALA A CA 1
ATOM 1220 C C . ALA A 1 161 ? -16.400 0.385 17.478 1.00 98.06 161 ALA A C 1
ATOM 1222 O O . ALA A 1 161 ? -17.165 -0.096 16.648 1.00 98.06 161 ALA A O 1
ATOM 1223 N N . ILE A 1 162 ? -15.284 1.045 17.146 1.00 98.12 162 ILE A N 1
ATOM 1224 C CA . ILE A 1 162 ? -14.847 1.251 15.758 1.00 98.12 162 ILE A CA 1
ATOM 1225 C C . ILE A 1 162 ? -14.475 -0.079 15.103 1.00 98.12 162 ILE A C 1
ATOM 1227 O O . ILE A 1 162 ? -14.895 -0.338 13.981 1.00 98.12 162 ILE A O 1
ATOM 1231 N N . GLN A 1 163 ? -13.736 -0.941 15.809 1.00 97.56 163 GLN A N 1
ATOM 1232 C CA . GLN A 1 163 ? -13.371 -2.269 15.304 1.00 97.56 163 GLN A CA 1
ATOM 1233 C C . GLN A 1 163 ? -14.613 -3.084 14.928 1.00 97.56 163 GLN A C 1
ATOM 1235 O O . GLN A 1 163 ? -14.692 -3.606 13.821 1.00 97.56 163 GLN A O 1
ATOM 1240 N N . LYS A 1 164 ? -15.622 -3.112 15.808 1.00 97.88 164 LYS A N 1
ATOM 1241 C CA . LYS A 1 164 ? -16.889 -3.804 15.547 1.00 97.88 164 LYS A CA 1
ATOM 1242 C C . LYS A 1 164 ? -17.661 -3.205 14.371 1.00 97.88 164 LYS A C 1
ATOM 1244 O O . LYS A 1 164 ? -18.298 -3.926 13.613 1.00 97.88 164 LYS A O 1
ATOM 1249 N N . GLU A 1 165 ? -17.646 -1.885 14.232 1.00 98.00 165 GLU A N 1
ATOM 1250 C CA . GLU A 1 165 ? -18.319 -1.216 13.122 1.00 98.00 165 GLU A CA 1
ATOM 1251 C C . GLU A 1 165 ? -17.665 -1.550 11.772 1.00 98.00 165 GLU A C 1
ATOM 1253 O O . GLU A 1 165 ? -18.369 -1.845 10.805 1.00 98.00 165 GLU A O 1
ATOM 1258 N N . LEU A 1 166 ? -16.329 -1.586 11.723 1.00 97.56 166 LEU A N 1
ATOM 1259 C CA . LEU A 1 166 ? -15.566 -1.927 10.521 1.00 97.56 166 LEU A CA 1
ATOM 1260 C C . LEU A 1 166 ? -15.860 -3.337 9.985 1.00 97.56 166 LEU A C 1
ATOM 1262 O O . LEU A 1 166 ? -15.758 -3.536 8.780 1.00 97.56 166 LEU A O 1
ATOM 1266 N N . GLU A 1 167 ? -16.282 -4.291 10.824 1.00 96.69 167 GLU A N 1
ATOM 1267 C CA . GLU A 1 167 ? -16.630 -5.661 10.392 1.00 96.69 167 GLU A CA 1
ATOM 1268 C C . GLU A 1 167 ? -17.771 -5.709 9.364 1.00 96.69 167 GLU A C 1
ATOM 1270 O O . GLU A 1 167 ? -17.870 -6.657 8.587 1.00 96.69 167 GLU A O 1
ATOM 1275 N N . THR A 1 168 ? -18.652 -4.706 9.369 1.00 97.06 168 THR A N 1
ATOM 1276 C CA . THR A 1 168 ? -19.841 -4.650 8.496 1.00 97.06 168 THR A CA 1
ATOM 1277 C C . THR A 1 168 ? -19.913 -3.375 7.663 1.00 97.06 168 THR A C 1
ATOM 1279 O O . THR A 1 168 ? -20.875 -3.168 6.922 1.00 97.06 168 THR A O 1
ATOM 1282 N N . TYR A 1 169 ? -18.906 -2.512 7.785 1.00 98.00 169 TYR A N 1
ATOM 1283 C CA . TYR A 1 169 ? -18.844 -1.253 7.068 1.00 98.00 169 TYR A CA 1
AT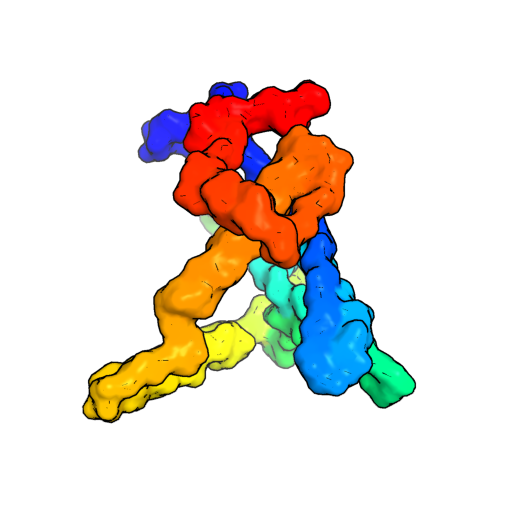OM 1284 C C . TYR A 1 169 ? -18.603 -1.494 5.576 1.00 98.00 169 TYR A C 1
ATOM 1286 O O . TYR A 1 169 ? -17.726 -2.260 5.183 1.00 98.00 169 TYR A O 1
ATOM 1294 N N . VAL A 1 170 ? -19.378 -0.800 4.746 1.00 97.88 170 VAL A N 1
ATOM 1295 C CA . VAL A 1 170 ? -19.235 -0.799 3.290 1.00 97.88 170 VAL A CA 1
ATOM 1296 C C . VAL A 1 170 ? -19.124 0.663 2.854 1.00 97.88 170 VAL A C 1
ATOM 1298 O O . VAL A 1 170 ? -20.071 1.410 3.106 1.00 97.88 170 VAL A O 1
ATOM 1301 N N . PRO A 1 171 ? -18.025 1.093 2.213 1.00 97.19 171 PRO A N 1
ATOM 1302 C CA . PRO A 1 171 ? -17.876 2.464 1.725 1.00 97.19 171 PRO A CA 1
ATOM 1303 C C . PRO A 1 171 ? -18.979 2.878 0.744 1.00 97.19 171 PRO A C 1
ATOM 1305 O O . PRO A 1 171 ? -19.466 2.061 -0.043 1.00 97.19 171 PRO A O 1
ATOM 1308 N N . LEU A 1 172 ? -19.342 4.160 0.720 1.00 96.06 172 LEU A N 1
ATOM 1309 C CA . LEU A 1 172 ? -20.333 4.727 -0.202 1.00 96.06 172 LEU A CA 1
ATOM 1310 C C . LEU A 1 172 ? -19.936 4.522 -1.666 1.00 96.06 172 LEU A C 1
ATOM 1312 O O . LEU A 1 172 ? -20.801 4.237 -2.494 1.00 96.06 172 LEU A O 1
ATOM 1316 N N . ILE A 1 173 ? -18.639 4.583 -1.975 1.00 94.38 173 ILE A N 1
ATOM 1317 C CA . ILE A 1 173 ? -18.104 4.263 -3.305 1.00 94.38 173 ILE A CA 1
ATOM 1318 C C . ILE A 1 173 ? -18.494 2.836 -3.710 1.00 94.38 173 ILE A C 1
ATOM 1320 O O . ILE A 1 173 ? -19.101 2.636 -4.762 1.00 94.38 173 ILE A O 1
ATOM 1324 N N . GLN A 1 174 ? -18.257 1.851 -2.836 1.00 93.88 174 GLN A N 1
ATOM 1325 C CA . GLN A 1 174 ? -18.618 0.451 -3.079 1.00 93.88 174 GLN A CA 1
ATOM 1326 C C . GLN A 1 174 ? -20.141 0.240 -3.173 1.00 93.88 174 GLN A C 1
ATOM 1328 O O . GLN A 1 174 ? -20.599 -0.648 -3.891 1.00 93.88 174 GLN A O 1
ATOM 1333 N N . GLN A 1 175 ? -20.941 1.069 -2.498 1.00 94.69 175 GLN A N 1
ATOM 1334 C CA . GLN A 1 175 ? -22.407 1.052 -2.606 1.00 94.69 175 GLN A CA 1
ATOM 1335 C C . GLN A 1 175 ? -22.937 1.684 -3.911 1.00 94.69 175 GLN A C 1
ATOM 1337 O O . GLN A 1 175 ? -24.150 1.719 -4.115 1.00 94.69 175 GLN A O 1
ATOM 1342 N N . GLY A 1 176 ? -22.072 2.225 -4.779 1.00 91.94 176 GLY A N 1
ATOM 1343 C CA . GLY A 1 176 ? -22.479 2.985 -5.969 1.00 91.94 176 GLY A CA 1
ATOM 1344 C C . GLY A 1 176 ? -22.977 4.402 -5.658 1.00 91.94 176 GLY A C 1
ATOM 1345 O O . GLY A 1 176 ? -23.564 5.056 -6.516 1.00 91.94 176 GLY A O 1
ATOM 1346 N N . ARG A 1 177 ? -22.735 4.886 -4.436 1.00 93.75 177 ARG A N 1
ATOM 1347 C CA . ARG A 1 177 ? -23.141 6.201 -3.911 1.00 93.75 177 ARG A CA 1
ATOM 1348 C C . ARG A 1 177 ? -21.974 7.191 -3.858 1.00 93.75 177 ARG A C 1
ATOM 1350 O O . ARG A 1 177 ? -22.024 8.179 -3.134 1.00 93.75 177 ARG A O 1
ATOM 1357 N N . GLY A 1 178 ? -20.928 6.950 -4.650 1.00 91.75 178 GLY A N 1
ATOM 1358 C CA . GLY A 1 178 ? -19.708 7.761 -4.682 1.00 91.75 178 GLY A CA 1
ATOM 1359 C C . GLY A 1 178 ? -19.934 9.256 -4.916 1.00 91.75 178 GLY A C 1
ATOM 1360 O O . GLY A 1 178 ? -19.224 10.088 -4.361 1.00 91.75 178 GLY A O 1
ATOM 1361 N N . ALA A 1 179 ? -20.973 9.619 -5.672 1.00 92.62 179 ALA A N 1
ATOM 1362 C CA . ALA A 1 179 ? -21.324 11.016 -5.922 1.00 92.62 179 ALA A CA 1
ATOM 1363 C C . ALA A 1 179 ? -21.573 11.818 -4.628 1.00 92.62 179 ALA A C 1
ATOM 1365 O O . ALA A 1 179 ? -21.287 13.011 -4.592 1.00 92.62 179 ALA A O 1
ATOM 1366 N N . GLU A 1 180 ? -22.056 11.172 -3.561 1.00 93.19 180 GLU A N 1
ATOM 1367 C CA . GLU A 1 180 ? -22.340 11.827 -2.274 1.00 93.19 180 GLU A CA 1
ATOM 1368 C C . GLU A 1 180 ? -21.079 12.303 -1.548 1.00 93.19 180 GLU A C 1
ATOM 1370 O O . GLU A 1 180 ? -21.157 13.212 -0.726 1.00 93.19 180 GLU A O 1
ATOM 1375 N N . VAL A 1 181 ? -19.928 11.697 -1.846 1.00 91.31 181 VAL A N 1
ATOM 1376 C CA . VAL A 1 181 ? -18.647 12.020 -1.201 1.00 91.31 181 VAL A CA 1
ATOM 1377 C C . VAL A 1 181 ? -17.688 12.748 -2.134 1.00 91.31 181 VAL A C 1
ATOM 1379 O O . VAL A 1 181 ? -16.840 13.494 -1.657 1.00 91.31 181 VAL A O 1
ATOM 1382 N N . LEU A 1 182 ? -17.828 12.556 -3.450 1.00 90.06 182 LEU A N 1
ATOM 1383 C CA . LEU A 1 182 ? -16.949 13.160 -4.455 1.00 90.06 182 LEU A CA 1
ATOM 1384 C C . LEU A 1 182 ? -17.462 14.505 -4.981 1.00 90.06 182 LEU A C 1
ATOM 1386 O O . LEU A 1 182 ? -16.657 15.351 -5.360 1.00 90.06 182 LEU A O 1
ATOM 1390 N N . PHE A 1 183 ? -18.783 14.710 -5.031 1.00 87.06 183 PHE A N 1
ATOM 1391 C CA . PHE A 1 183 ? -19.391 15.936 -5.573 1.00 87.06 183 PHE A CA 1
ATOM 1392 C C . PHE A 1 183 ? -20.108 16.787 -4.515 1.00 87.06 183 PHE A C 1
ATOM 1394 O O . PHE A 1 183 ? -20.610 17.863 -4.848 1.00 87.06 183 PHE A O 1
ATOM 1401 N N . GLY A 1 184 ? -20.208 16.279 -3.282 1.00 62.84 184 GLY A N 1
ATOM 1402 C CA . GLY A 1 184 ? -20.881 16.920 -2.146 1.00 62.84 184 GLY A CA 1
ATOM 1403 C C . GLY A 1 184 ? -20.010 17.865 -1.326 1.00 62.84 184 GLY A C 1
ATOM 1404 O O . GLY A 1 184 ? -18.767 17.827 -1.448 1.00 62.84 184 GLY A O 1
#

pLDDT: mean 86.86, std 13.45, range [45.16, 98.44]